Protein AF-A0A5C7LXV4-F1 (afdb_monomer)

Structure (mmCIF, N/CA/C/O backbone):
data_AF-A0A5C7LXV4-F1
#
_entry.id   AF-A0A5C7LXV4-F1
#
loop_
_atom_site.group_PDB
_atom_site.id
_atom_site.type_symbol
_atom_site.label_atom_id
_atom_site.label_alt_id
_atom_site.label_comp_id
_atom_site.label_asym_id
_atom_site.label_entity_id
_atom_site.label_seq_id
_atom_site.pdbx_PDB_ins_code
_atom_site.Cartn_x
_atom_site.Cartn_y
_atom_site.Cartn_z
_atom_site.occupancy
_atom_site.B_iso_or_equiv
_atom_site.auth_seq_id
_atom_site.auth_comp_id
_atom_site.auth_asym_id
_atom_site.auth_atom_id
_atom_site.pdbx_PDB_model_num
ATOM 1 N N . MET A 1 1 ? 11.236 -7.092 24.439 1.00 36.09 1 MET A N 1
ATOM 2 C CA . MET A 1 1 ? 10.060 -6.350 23.940 1.00 36.09 1 MET A CA 1
ATOM 3 C C . MET A 1 1 ? 9.551 -7.099 22.730 1.00 36.09 1 MET A C 1
ATOM 5 O O . MET A 1 1 ? 10.230 -7.106 21.711 1.00 36.09 1 MET A O 1
ATOM 9 N N . THR A 1 2 ? 8.445 -7.813 22.877 1.00 36.72 2 THR A N 1
ATOM 10 C CA . THR A 1 2 ? 7.886 -8.665 21.825 1.00 36.72 2 THR A CA 1
ATOM 11 C C . THR A 1 2 ? 6.786 -7.851 21.159 1.00 36.72 2 THR A C 1
ATOM 13 O O . THR A 1 2 ? 5.803 -7.549 21.817 1.00 36.72 2 THR A O 1
ATOM 16 N N . TYR A 1 3 ? 6.981 -7.414 19.914 1.00 48.19 3 TYR A N 1
ATOM 17 C CA . TYR A 1 3 ? 5.978 -6.663 19.147 1.00 48.19 3 TYR A CA 1
ATOM 18 C C . TYR A 1 3 ? 5.554 -7.511 17.951 1.00 48.19 3 TYR A C 1
ATOM 20 O O . TYR A 1 3 ? 6.182 -7.395 16.897 1.00 48.19 3 TYR A O 1
ATOM 28 N N . PRO A 1 4 ? 4.554 -8.396 18.075 1.00 50.19 4 PRO A N 1
ATOM 29 C CA . PRO A 1 4 ? 4.348 -9.386 17.035 1.00 50.19 4 PRO A CA 1
ATOM 30 C C . PRO A 1 4 ? 3.368 -8.949 15.924 1.00 50.19 4 PRO A C 1
ATOM 32 O O . PRO A 1 4 ? 3.360 -9.580 14.874 1.00 50.19 4 PRO A O 1
ATOM 35 N N . PHE A 1 5 ? 2.686 -7.796 16.050 1.00 60.72 5 PHE A N 1
ATOM 36 C CA . PHE A 1 5 ? 2.091 -7.078 14.898 1.00 60.72 5 PHE A CA 1
ATOM 37 C C . PHE A 1 5 ? 2.573 -5.632 14.690 1.00 60.72 5 PHE A C 1
ATOM 39 O O . PHE A 1 5 ? 2.321 -5.045 13.641 1.00 60.72 5 PHE A O 1
ATOM 46 N N . GLY A 1 6 ? 3.327 -5.061 15.632 1.00 62.19 6 GLY A N 1
ATOM 47 C CA . GLY A 1 6 ? 3.979 -3.762 15.455 1.00 62.19 6 GLY A CA 1
ATOM 48 C C . GLY A 1 6 ? 3.281 -2.580 16.130 1.00 62.19 6 GLY A C 1
ATOM 49 O O . GLY A 1 6 ? 2.334 -2.724 16.896 1.00 62.19 6 GLY A O 1
ATOM 50 N N . LYS A 1 7 ? 3.873 -1.402 15.906 1.00 75.69 7 LYS A N 1
ATOM 51 C CA . LYS A 1 7 ? 3.583 -0.120 16.568 1.00 75.69 7 LYS A CA 1
ATOM 52 C C . LYS A 1 7 ? 2.124 0.324 16.394 1.00 75.69 7 LYS A C 1
ATOM 54 O O . LYS A 1 7 ? 1.399 -0.180 15.546 1.00 75.69 7 LYS A O 1
ATOM 59 N N . ALA A 1 8 ? 1.733 1.336 17.167 1.00 84.06 8 ALA A N 1
ATOM 60 C CA . ALA A 1 8 ? 0.495 2.065 16.918 1.00 84.06 8 ALA A CA 1
ATOM 61 C C . ALA A 1 8 ? 0.425 2.559 15.460 1.00 84.06 8 ALA A C 1
ATOM 63 O O . ALA A 1 8 ? 1.449 2.929 14.876 1.00 84.06 8 ALA A O 1
ATOM 64 N N . PHE A 1 9 ? -0.777 2.583 14.892 1.00 85.62 9 PHE A N 1
ATOM 65 C CA . PHE A 1 9 ? -1.017 2.976 13.505 1.00 85.62 9 PHE A CA 1
ATOM 66 C C . PHE A 1 9 ? -2.230 3.899 13.393 1.00 85.62 9 PHE A C 1
ATOM 68 O O . PHE A 1 9 ? -3.165 3.838 14.191 1.00 85.62 9 PHE A O 1
ATOM 75 N N . THR A 1 10 ? -2.208 4.768 12.385 1.00 90.12 10 THR A N 1
ATOM 76 C CA . THR A 1 10 ? -3.287 5.720 12.116 1.00 90.12 10 THR A CA 1
ATOM 77 C C . THR A 1 10 ? -4.241 5.154 11.077 1.00 90.12 10 THR A C 1
ATOM 79 O O . THR A 1 10 ? -3.818 4.660 10.032 1.00 90.12 10 THR A O 1
ATOM 82 N N . ARG A 1 11 ? -5.538 5.268 11.347 1.00 89.94 11 ARG A N 1
ATOM 83 C CA . ARG A 1 11 ? -6.606 4.964 10.399 1.00 89.94 11 ARG A CA 1
ATOM 84 C C . ARG A 1 11 ? -7.359 6.226 10.027 1.00 89.94 11 ARG A C 1
ATOM 86 O O . ARG A 1 11 ? -7.431 7.169 10.812 1.00 89.94 11 ARG A O 1
ATOM 93 N N . TRP A 1 12 ? -7.915 6.206 8.822 1.00 90.88 12 TRP A N 1
ATOM 94 C CA . TRP A 1 12 ? -8.701 7.292 8.259 1.00 90.88 12 TRP A CA 1
ATOM 95 C C . TRP A 1 12 ? -10.158 6.876 8.120 1.00 90.88 12 TRP A C 1
ATOM 97 O O . TRP A 1 12 ? -10.462 5.765 7.685 1.00 90.88 12 TRP A O 1
ATOM 107 N N . TYR A 1 13 ? -11.052 7.793 8.456 1.00 89.31 13 TYR A N 1
ATOM 108 C CA . TYR A 1 13 ? -12.485 7.622 8.350 1.00 89.31 13 TYR A CA 1
ATOM 109 C C . TYR A 1 13 ? -13.095 8.755 7.539 1.00 89.31 13 TYR A C 1
ATOM 111 O O . TYR A 1 13 ? -12.849 9.936 7.787 1.00 89.31 13 TYR A O 1
ATOM 119 N N . PHE A 1 14 ? -13.905 8.350 6.565 1.00 88.44 14 PHE A N 1
ATOM 120 C CA . PHE A 1 14 ? -14.588 9.211 5.609 1.00 88.44 14 PHE A CA 1
ATOM 121 C C . PHE A 1 14 ? -16.084 8.865 5.653 1.00 88.44 14 PHE A C 1
ATOM 123 O O . PHE A 1 14 ? -16.549 8.025 4.883 1.00 88.44 14 PHE A O 1
ATOM 130 N N . PRO A 1 15 ?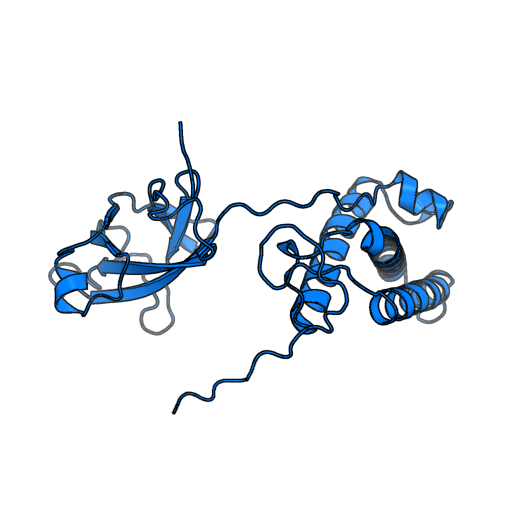 -16.828 9.407 6.625 1.00 82.12 15 PRO A N 1
ATOM 131 C CA . PRO A 1 15 ? -18.272 9.282 6.677 1.00 82.12 15 PRO A CA 1
ATOM 132 C C . PRO A 1 15 ? -18.892 10.062 5.527 1.00 82.12 15 PRO A C 1
ATOM 134 O O . PRO A 1 15 ? -18.432 11.150 5.178 1.00 82.12 15 PRO A O 1
ATOM 137 N N . LEU A 1 16 ? -19.969 9.512 4.982 1.00 81.94 16 LEU A N 1
ATOM 138 C CA . LEU A 1 16 ? -20.786 10.169 3.976 1.00 81.94 16 LEU A CA 1
ATOM 139 C C . LEU A 1 16 ? -22.225 10.237 4.482 1.00 81.94 16 LEU A C 1
ATOM 141 O O . LEU A 1 16 ? -22.762 9.245 4.974 1.00 81.94 16 LEU A O 1
ATOM 145 N N . VAL A 1 17 ? -22.832 11.407 4.336 1.00 73.94 17 VAL A N 1
ATOM 146 C CA . VAL A 1 17 ? -24.266 11.649 4.514 1.00 73.94 17 VAL A CA 1
ATOM 147 C C . VAL A 1 17 ? -24.745 12.214 3.189 1.00 73.94 17 VAL A C 1
ATOM 149 O O . VAL A 1 17 ? -24.189 13.205 2.723 1.00 73.94 17 VAL A O 1
ATOM 152 N N . ASP A 1 18 ? -25.678 11.532 2.527 1.00 78.50 18 ASP A N 1
ATOM 153 C CA . ASP A 1 18 ? -26.169 11.913 1.194 1.00 78.50 18 ASP A CA 1
ATOM 154 C C . ASP A 1 18 ? -25.042 12.169 0.172 1.00 78.50 18 ASP A C 1
ATOM 156 O O . ASP A 1 18 ? -25.067 13.120 -0.608 1.00 78.50 18 ASP A O 1
ATOM 160 N N . ASN A 1 19 ? -24.018 11.305 0.186 1.00 76.31 19 ASN A N 1
ATOM 161 C CA . ASN A 1 19 ? -22.799 11.405 -0.634 1.00 76.31 19 ASN A CA 1
ATOM 162 C C . ASN A 1 19 ? -21.940 12.661 -0.392 1.00 76.31 19 ASN A C 1
ATOM 164 O O . ASN A 1 19 ? -21.077 12.983 -1.211 1.00 76.31 19 ASN A O 1
ATOM 168 N N . GLN A 1 20 ? -22.119 13.348 0.736 1.00 72.50 20 GLN A N 1
ATOM 169 C CA . GLN A 1 20 ? -21.303 14.490 1.144 1.00 72.50 20 GLN A CA 1
ATOM 170 C C . GLN A 1 20 ? -20.598 14.230 2.479 1.00 72.50 20 GLN A C 1
ATOM 172 O O . GLN A 1 20 ? -21.090 13.496 3.335 1.00 72.50 20 GLN A O 1
ATOM 177 N N . SER A 1 21 ? -19.417 14.832 2.658 1.00 73.81 21 SER A N 1
ATOM 178 C CA . SER A 1 21 ? -18.670 14.746 3.918 1.00 73.81 21 SER A CA 1
ATOM 179 C C . SER A 1 21 ? -19.332 15.640 4.979 1.00 73.81 21 SER A C 1
ATOM 181 O O . SER A 1 21 ? -19.460 16.846 4.745 1.00 73.81 21 SER A O 1
ATOM 183 N N . PRO A 1 22 ? -19.737 15.111 6.149 1.00 72.44 22 PRO A N 1
ATOM 184 C CA . PRO A 1 22 ? -20.431 15.872 7.189 1.00 72.44 22 PRO A CA 1
ATOM 185 C C . PRO A 1 22 ? -19.439 16.677 8.054 1.00 72.44 22 PRO A C 1
ATOM 187 O O . PRO A 1 22 ? -19.304 16.459 9.262 1.00 72.44 22 PRO A O 1
ATOM 190 N N . THR A 1 23 ? -18.710 17.608 7.436 1.00 67.19 23 THR A N 1
ATOM 191 C CA . THR A 1 23 ? -17.561 18.318 8.037 1.00 67.19 23 THR A CA 1
ATOM 192 C C . THR A 1 23 ? -17.904 19.150 9.282 1.00 67.19 23 THR A C 1
ATOM 194 O O . THR A 1 23 ? -17.052 19.308 10.156 1.00 67.19 23 THR A O 1
ATOM 197 N N . GLY A 1 24 ? -19.142 19.638 9.425 1.00 67.12 24 GLY A N 1
ATOM 198 C CA . GLY A 1 24 ? -19.578 20.443 10.580 1.00 67.12 24 GLY A CA 1
ATOM 199 C C . GLY A 1 24 ? -20.112 19.653 11.784 1.00 67.12 24 GLY A C 1
ATOM 200 O O . GLY A 1 24 ? -20.077 20.140 12.910 1.00 67.12 24 GLY A O 1
ATOM 201 N N . VAL A 1 25 ? -20.595 18.428 11.568 1.00 68.31 25 VAL A N 1
ATOM 202 C CA . VAL A 1 25 ? -21.271 17.626 12.606 1.00 68.31 25 VAL A CA 1
ATOM 203 C C . VAL A 1 25 ? -20.273 16.813 13.423 1.00 68.31 25 VAL A C 1
ATOM 205 O O . VAL A 1 25 ? -20.381 16.694 14.642 1.00 68.31 25 VAL A O 1
ATOM 208 N N . LEU A 1 26 ? -19.298 16.207 12.752 1.00 73.31 26 LEU A N 1
ATOM 209 C CA . LEU A 1 26 ? -18.358 15.285 13.391 1.00 73.31 26 LEU A CA 1
ATOM 210 C C . LEU A 1 26 ? -17.137 15.984 13.995 1.00 73.31 26 LEU A C 1
ATOM 212 O O . LEU A 1 26 ? -16.307 15.333 14.625 1.00 73.31 26 LEU A O 1
ATOM 216 N N . THR A 1 27 ? -17.003 17.292 13.783 1.00 69.56 27 THR A N 1
ATOM 217 C CA . THR A 1 27 ? -15.950 18.129 14.372 1.00 69.56 27 THR A CA 1
ATOM 218 C C . THR A 1 27 ? -16.300 18.618 15.776 1.00 69.56 27 THR A C 1
ATOM 220 O O . THR A 1 27 ? -15.395 18.956 16.533 1.00 69.56 27 THR A O 1
ATOM 223 N N . SER A 1 28 ? -17.581 18.612 16.157 1.00 72.75 28 SER A N 1
ATOM 224 C CA . SER A 1 28 ? -18.059 19.031 17.484 1.00 72.75 28 SER A CA 1
ATOM 225 C C . SER A 1 28 ? -18.199 17.883 18.491 1.00 72.75 28 SER A C 1
ATOM 227 O O . SER A 1 28 ? -18.572 18.115 19.640 1.00 72.75 28 SER A O 1
ATOM 229 N N . GLN A 1 29 ? -17.889 16.649 18.086 1.00 79.06 29 GLN A N 1
ATOM 230 C CA . GLN A 1 29 ? -18.014 15.454 18.918 1.00 79.06 29 GLN A CA 1
ATOM 231 C C . GLN A 1 29 ? -16.760 14.581 18.850 1.00 79.06 29 GLN A C 1
ATOM 233 O O . GLN A 1 29 ? -16.025 14.599 17.863 1.00 79.06 29 GLN A O 1
ATOM 238 N N . THR A 1 30 ? -16.579 13.753 19.878 1.00 83.69 30 THR A N 1
ATOM 239 C CA . THR A 1 30 ? -15.585 12.677 19.894 1.00 83.69 30 THR A CA 1
ATOM 240 C C . THR A 1 30 ? -16.327 11.343 19.826 1.00 83.69 30 THR A C 1
ATOM 242 O O . THR A 1 30 ? -16.919 10.933 20.828 1.00 83.69 30 THR A O 1
ATOM 245 N N . PRO A 1 31 ? -16.352 10.674 18.659 1.00 89.50 31 PRO A N 1
ATOM 246 C CA . PRO A 1 31 ? -16.938 9.350 18.515 1.00 89.50 31 PRO A CA 1
ATOM 247 C C . PRO A 1 31 ? -16.326 8.342 19.487 1.00 89.50 31 PRO A C 1
ATOM 249 O O . PRO A 1 31 ? -15.138 8.409 19.804 1.00 89.50 31 PRO A O 1
ATOM 252 N N . SER A 1 32 ? -17.128 7.371 19.920 1.00 93.00 32 SER A N 1
ATOM 253 C CA . SER A 1 32 ? -16.606 6.214 20.653 1.00 93.00 32 SER A CA 1
ATOM 254 C C . SER A 1 32 ? -16.165 5.153 19.656 1.00 93.00 32 SER A C 1
ATOM 256 O O . SER A 1 32 ? -16.983 4.654 18.880 1.00 93.00 32 SER A O 1
ATOM 258 N N . ILE A 1 33 ? -14.873 4.831 19.658 1.00 96.12 33 ILE A N 1
ATOM 259 C CA . ILE A 1 33 ? -14.277 3.896 18.704 1.00 96.12 33 ILE A CA 1
ATOM 260 C C . ILE A 1 33 ? -13.778 2.664 19.453 1.00 96.12 33 ILE A C 1
ATOM 262 O O . ILE A 1 33 ? -13.018 2.778 20.417 1.00 96.12 33 ILE A O 1
ATOM 266 N N . TYR A 1 34 ? -14.181 1.488 18.984 1.00 97.38 34 TYR A N 1
ATOM 267 C CA . TYR A 1 34 ? -13.839 0.206 19.592 1.00 97.38 34 TYR A CA 1
ATOM 268 C C . TYR A 1 34 ? -13.235 -0.738 18.560 1.00 97.38 34 TYR A C 1
ATOM 270 O O . TYR A 1 34 ? -13.690 -0.791 17.418 1.00 97.38 34 TYR A O 1
ATOM 278 N N . ILE A 1 35 ? -12.229 -1.504 18.973 1.00 95.50 35 ILE A N 1
ATOM 279 C CA . ILE A 1 35 ? -11.590 -2.534 18.152 1.00 95.50 35 ILE A CA 1
ATOM 280 C C . ILE A 1 35 ? -11.937 -3.904 18.724 1.00 95.50 35 ILE A C 1
ATOM 282 O O . ILE A 1 35 ? -11.821 -4.111 19.929 1.00 95.50 35 ILE A O 1
ATOM 286 N N . PHE A 1 36 ? -12.306 -4.856 17.873 1.00 95.62 36 PHE A N 1
ATOM 287 C CA . PHE A 1 36 ? -12.679 -6.220 18.242 1.00 95.62 36 PHE A CA 1
ATOM 288 C C . PHE A 1 36 ? -11.863 -7.246 17.453 1.00 95.62 36 PHE A C 1
ATOM 290 O O . PHE A 1 36 ? -11.531 -7.031 16.287 1.00 95.62 36 PHE A O 1
ATOM 297 N N . SER A 1 37 ? -11.561 -8.384 18.078 1.00 93.19 37 SER A N 1
ATOM 298 C CA . SER A 1 37 ? -10.902 -9.535 17.435 1.00 93.19 37 SER A CA 1
ATOM 299 C C . SER A 1 37 ? -11.878 -10.479 16.723 1.00 93.19 37 SER A C 1
ATOM 301 O O . SER A 1 37 ? -11.463 -11.344 15.957 1.00 93.19 37 SER A O 1
ATOM 303 N N .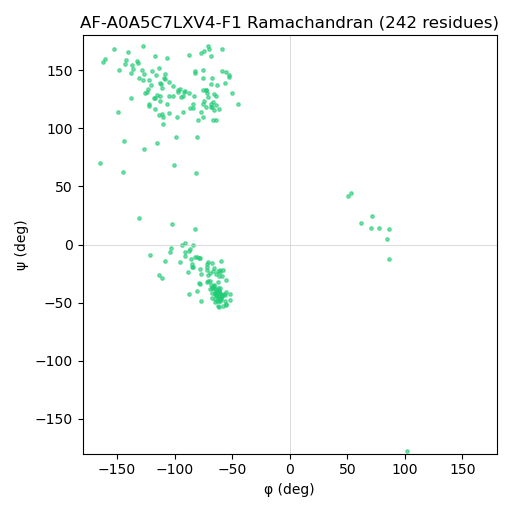 THR A 1 38 ? -13.179 -10.324 16.968 1.00 93.62 38 THR A N 1
ATOM 304 C CA . THR A 1 38 ? -14.272 -11.059 16.317 1.00 93.62 38 THR A CA 1
ATOM 305 C C . THR A 1 38 ? -15.334 -10.064 15.869 1.00 93.62 38 THR A C 1
ATOM 307 O O . THR A 1 38 ? -15.379 -8.953 16.393 1.00 93.62 38 THR A O 1
ATOM 310 N N . GLN A 1 39 ? -16.149 -10.417 14.871 1.00 95.62 39 GLN A N 1
ATOM 311 C CA . GLN A 1 39 ? -17.177 -9.505 14.371 1.00 95.62 39 GLN A CA 1
ATOM 312 C C . GLN A 1 39 ? -18.233 -9.272 15.462 1.00 95.62 39 GLN A C 1
ATOM 314 O O . GLN A 1 39 ? -18.915 -10.231 15.831 1.00 95.62 39 GLN A O 1
ATOM 319 N N . PRO A 1 40 ? -18.395 -8.040 15.977 1.00 96.00 40 PRO A N 1
ATOM 320 C CA . PRO A 1 40 ? -19.445 -7.755 16.941 1.00 96.00 40 PRO A CA 1
ATOM 321 C C . PRO A 1 40 ? -20.803 -7.671 16.233 1.00 96.00 40 PRO A C 1
ATOM 323 O O . PRO A 1 40 ? -20.895 -7.242 15.078 1.00 96.00 40 PRO A O 1
ATOM 326 N N . ASP A 1 41 ? -21.880 -8.014 16.941 1.00 94.56 41 ASP A N 1
ATOM 327 C CA . ASP A 1 41 ? -23.208 -7.543 16.544 1.00 94.56 41 ASP A CA 1
ATOM 328 C C . ASP A 1 41 ? -23.338 -6.028 16.794 1.00 94.56 41 ASP A C 1
ATOM 330 O O . ASP A 1 41 ? -22.492 -5.404 17.441 1.00 94.56 41 ASP A O 1
ATOM 334 N N . ARG A 1 42 ? -24.401 -5.404 16.271 1.00 90.69 42 ARG A N 1
ATOM 335 C CA . ARG A 1 42 ? -24.577 -3.946 16.389 1.00 90.69 42 ARG A CA 1
ATOM 336 C C . ARG A 1 42 ? -24.663 -3.466 17.838 1.00 90.69 42 ARG A C 1
ATOM 338 O O . ARG A 1 42 ? -24.137 -2.402 18.145 1.00 90.69 42 ARG A O 1
ATOM 345 N N . THR A 1 43 ? -25.302 -4.228 18.720 1.00 94.06 43 THR A N 1
ATOM 346 C CA . THR A 1 43 ? -25.470 -3.854 20.132 1.00 94.06 43 THR A CA 1
ATOM 347 C C . THR A 1 43 ? -24.127 -3.868 20.860 1.00 94.06 43 THR A C 1
ATOM 349 O O . THR A 1 43 ? -23.770 -2.911 21.545 1.00 94.06 43 THR A O 1
ATOM 352 N N . THR A 1 44 ? -23.348 -4.924 20.647 1.00 95.88 44 THR A N 1
ATOM 353 C CA . THR A 1 44 ? -21.995 -5.110 21.177 1.00 95.88 44 THR A CA 1
ATOM 354 C C . THR A 1 44 ? -21.050 -4.035 20.646 1.00 95.88 44 THR A C 1
ATOM 356 O O . THR A 1 44 ? -20.306 -3.430 21.418 1.00 95.88 44 THR A O 1
ATOM 359 N N . ALA A 1 45 ? -21.129 -3.743 19.344 1.00 94.94 45 ALA A N 1
ATOM 360 C CA . ALA A 1 45 ? -20.359 -2.694 18.684 1.00 94.94 45 ALA A CA 1
ATOM 361 C C . ALA A 1 45 ? -20.672 -1.297 19.240 1.00 94.94 45 ALA A C 1
ATOM 363 O O . ALA A 1 45 ? -19.758 -0.494 19.434 1.00 94.94 45 ALA A O 1
ATOM 364 N N . ALA A 1 46 ? -21.945 -1.015 19.529 1.00 93.75 46 ALA A N 1
ATOM 365 C CA . ALA A 1 46 ? -22.375 0.249 20.119 1.00 93.75 46 ALA A CA 1
ATOM 366 C C . ALA A 1 46 ? -21.919 0.403 21.577 1.00 93.75 46 ALA A C 1
ATOM 368 O O . ALA A 1 46 ? -21.522 1.491 21.987 1.00 93.75 46 ALA A O 1
ATOM 369 N N . ALA A 1 47 ? -21.949 -0.684 22.352 1.00 94.81 47 ALA A N 1
ATOM 370 C CA . ALA A 1 47 ? -21.584 -0.680 23.767 1.00 94.81 47 ALA A CA 1
ATOM 371 C C . ALA A 1 47 ? -20.073 -0.833 24.031 1.00 94.81 47 ALA A C 1
ATOM 373 O O . ALA A 1 47 ? -19.625 -0.604 25.153 1.00 94.81 47 ALA A O 1
ATOM 374 N N . GLY A 1 48 ? -19.288 -1.283 23.046 1.00 94.56 48 GLY A N 1
ATOM 375 C CA . GLY A 1 48 ? -17.867 -1.603 23.231 1.00 94.56 48 GLY A CA 1
ATOM 376 C C . GLY A 1 48 ? -17.615 -2.863 24.070 1.00 94.56 48 GLY A C 1
ATOM 377 O O . GLY A 1 48 ? -16.502 -3.084 24.547 1.00 94.56 48 GLY A O 1
ATOM 378 N N . THR A 1 49 ? -18.636 -3.696 24.297 1.00 95.75 49 THR A N 1
ATOM 379 C CA . THR A 1 49 ? -18.518 -4.878 25.168 1.00 95.75 49 THR A CA 1
ATOM 380 C C . THR A 1 49 ? -17.607 -5.928 24.533 1.00 95.75 49 THR A C 1
ATOM 382 O O . THR A 1 49 ? -17.884 -6.411 23.444 1.00 95.75 49 THR A O 1
ATOM 385 N N . GLY A 1 50 ? -16.516 -6.301 25.207 1.00 94.19 50 GLY A N 1
ATOM 386 C CA . GLY A 1 50 ? -15.545 -7.263 24.668 1.00 94.19 50 GLY A CA 1
ATOM 387 C C . GLY A 1 50 ? -14.588 -6.683 23.619 1.00 94.19 50 GLY A C 1
ATOM 388 O O . GLY A 1 50 ? -13.909 -7.442 22.928 1.00 94.19 50 GLY A O 1
ATOM 389 N N . ALA A 1 51 ? -14.516 -5.353 23.496 1.00 95.38 51 ALA A N 1
ATOM 390 C CA . ALA A 1 51 ? -13.503 -4.697 22.680 1.00 95.38 51 ALA A CA 1
ATOM 391 C C . ALA A 1 51 ? -12.094 -4.988 23.224 1.00 95.38 51 ALA A C 1
ATOM 393 O O . ALA A 1 51 ? -11.850 -4.930 24.430 1.00 95.38 51 ALA A O 1
ATOM 394 N N . VAL A 1 52 ? -11.150 -5.268 22.325 1.00 94.00 52 VAL A N 1
ATOM 395 C CA . VAL A 1 52 ? -9.728 -5.429 22.663 1.00 94.00 52 VAL A CA 1
ATOM 396 C C . VAL A 1 52 ? -9.043 -4.085 22.895 1.00 94.00 52 VAL A C 1
ATOM 398 O O . VAL A 1 52 ? -8.045 -4.021 23.606 1.00 94.00 52 VAL A O 1
ATOM 401 N N . GLN A 1 53 ? -9.568 -3.010 22.300 1.00 94.31 53 GLN A N 1
ATOM 402 C CA . GLN A 1 53 ? -9.104 -1.644 22.525 1.00 94.31 53 GLN A CA 1
ATOM 403 C C . GLN A 1 53 ? -10.254 -0.644 22.402 1.00 94.31 53 GLN A C 1
ATOM 405 O O . GLN A 1 53 ? -11.166 -0.821 21.592 1.00 94.31 53 GLN A O 1
ATOM 410 N N . THR A 1 54 ? -10.130 0.452 23.147 1.00 95.81 54 THR A N 1
ATOM 411 C CA . THR A 1 54 ? -10.943 1.661 22.995 1.00 95.81 54 THR A CA 1
ATOM 412 C C . THR A 1 54 ? -10.040 2.784 22.507 1.00 95.81 54 THR A C 1
ATOM 414 O O . THR A 1 54 ? -8.994 3.045 23.104 1.00 95.81 54 THR A O 1
ATOM 417 N N . VAL A 1 55 ? -10.438 3.453 21.429 1.00 93.56 55 VAL A N 1
ATOM 418 C CA . VAL A 1 55 ? -9.688 4.557 20.826 1.00 93.56 55 VAL A CA 1
ATOM 419 C C . VAL A 1 55 ? -10.364 5.878 21.178 1.00 93.56 55 VAL A C 1
ATOM 421 O O . VAL A 1 55 ? -11.563 6.049 20.973 1.00 93.56 55 VAL A O 1
ATOM 424 N N . SER A 1 56 ? -9.582 6.814 21.714 1.00 86.06 56 SER A N 1
ATOM 425 C CA . SER A 1 56 ? -10.049 8.138 22.152 1.00 86.06 56 SER A CA 1
ATOM 426 C C . SER A 1 56 ? -9.598 9.285 21.246 1.00 86.06 56 SER A C 1
ATOM 428 O O . SER A 1 56 ? -10.118 10.394 21.344 1.00 86.06 56 SER A O 1
ATOM 430 N N . SER A 1 57 ? -8.624 9.046 20.366 1.00 89.31 57 SER A N 1
ATOM 431 C CA . SER A 1 57 ? -8.163 10.048 19.407 1.00 89.31 57 SER A CA 1
ATOM 432 C C . SER A 1 57 ? -9.176 10.205 18.278 1.00 89.31 57 SER A C 1
ATOM 434 O O . SER A 1 57 ? -9.576 9.210 17.683 1.00 89.31 57 SER A O 1
ATOM 436 N N . TRP A 1 58 ? -9.519 11.441 17.939 1.00 90.44 58 TRP A N 1
ATOM 437 C CA . TRP A 1 58 ? -10.331 11.781 16.778 1.00 90.44 58 TRP A CA 1
ATOM 438 C C . TRP A 1 58 ? -9.901 13.156 16.290 1.00 90.44 58 TRP A C 1
ATOM 440 O O . TRP A 1 58 ? -10.004 14.140 17.022 1.00 90.44 58 TRP A O 1
ATOM 450 N N . THR A 1 59 ? -9.328 13.239 15.094 1.00 90.44 59 THR A N 1
ATOM 451 C CA . THR A 1 59 ? -8.724 14.487 14.614 1.00 90.44 59 THR A CA 1
ATOM 452 C C . THR A 1 59 ? -9.078 14.720 13.162 1.00 90.44 59 THR A C 1
ATOM 454 O O . THR A 1 59 ? -8.842 13.866 12.313 1.00 90.44 59 THR A O 1
ATOM 457 N N . TRP A 1 60 ? -9.638 15.890 12.874 1.00 88.44 60 TRP A N 1
ATOM 458 C CA . TRP A 1 60 ? -9.882 16.328 11.508 1.00 88.44 60 TRP A CA 1
ATOM 459 C C . TRP A 1 60 ? -8.571 16.715 10.820 1.00 88.44 60 TRP A C 1
ATOM 461 O O . TRP A 1 60 ? -7.775 17.471 11.380 1.00 88.44 60 TRP A O 1
ATOM 471 N N . ASN A 1 61 ? -8.366 16.240 9.591 1.00 87.19 61 ASN A N 1
ATOM 472 C CA . ASN A 1 61 ? -7.259 16.659 8.741 1.00 87.19 61 ASN A CA 1
ATOM 473 C C . ASN A 1 61 ? -7.790 17.338 7.476 1.00 87.19 61 ASN A C 1
ATOM 475 O O . ASN A 1 61 ? -8.435 16.706 6.638 1.00 87.19 61 ASN A O 1
ATOM 479 N N . THR A 1 62 ? -7.471 18.620 7.318 1.00 83.94 62 THR A N 1
ATOM 480 C CA . THR A 1 62 ? -7.915 19.441 6.186 1.00 83.94 62 THR A CA 1
ATOM 481 C C . THR A 1 62 ? -7.297 19.022 4.854 1.00 83.94 62 THR A C 1
ATOM 483 O O . THR A 1 62 ? -7.980 19.084 3.838 1.00 83.94 62 THR A O 1
ATOM 486 N N . SER A 1 63 ? -6.045 18.558 4.838 1.00 84.50 63 SER A N 1
ATOM 487 C CA . SER A 1 63 ? -5.354 18.140 3.608 1.00 84.50 63 SER A CA 1
ATOM 488 C C . SER A 1 63 ? -5.903 16.835 3.033 1.00 84.50 63 SER A C 1
ATOM 490 O O . SER A 1 63 ? -5.886 16.639 1.823 1.00 84.50 63 SER A O 1
ATOM 492 N N . VAL A 1 64 ? -6.378 15.939 3.901 1.00 83.25 64 VAL A N 1
ATOM 493 C CA . VAL A 1 64 ? -6.960 14.639 3.519 1.00 83.25 64 VAL A CA 1
ATOM 494 C C . VAL A 1 64 ? -8.490 14.714 3.417 1.00 83.25 64 VAL A C 1
ATOM 496 O O . VAL A 1 64 ? -9.110 13.836 2.825 1.00 83.25 64 VAL A O 1
ATOM 499 N N . ASN A 1 65 ? -9.102 15.774 3.957 1.00 84.62 65 ASN A N 1
ATOM 500 C CA . ASN A 1 65 ? -10.552 15.941 4.072 1.00 84.62 65 ASN A CA 1
ATOM 501 C C . ASN A 1 65 ? -11.219 14.737 4.771 1.00 84.62 65 ASN A C 1
ATOM 503 O O . ASN A 1 65 ? -12.238 14.212 4.317 1.00 84.62 65 ASN A O 1
ATOM 507 N N . GLY A 1 66 ? -10.609 14.279 5.868 1.00 86.81 66 GLY A N 1
ATOM 508 C CA . GLY A 1 66 ? -11.043 13.103 6.618 1.00 86.81 66 GLY A CA 1
ATOM 509 C C . GLY A 1 66 ? -10.651 13.154 8.090 1.00 86.81 66 GLY A C 1
ATOM 510 O O . GLY A 1 66 ? -9.843 13.983 8.518 1.00 86.81 66 GLY A O 1
ATOM 511 N N . TRP A 1 67 ? -11.219 12.236 8.868 1.00 88.81 67 TRP A N 1
ATOM 512 C CA . TRP A 1 67 ? -10.914 12.085 10.286 1.00 88.81 67 TRP A CA 1
ATOM 513 C C . TRP A 1 67 ? -9.884 10.985 10.489 1.00 88.81 67 TRP A C 1
ATOM 515 O O . TRP A 1 67 ? -10.019 9.894 9.940 1.00 88.81 67 TRP A O 1
ATOM 525 N N . SER A 1 68 ? -8.865 11.259 11.292 1.00 91.88 68 SER A N 1
ATOM 526 C CA . SER A 1 68 ? -7.870 10.278 11.700 1.00 91.88 68 SER A CA 1
ATOM 527 C C . SER A 1 68 ? -8.033 9.888 13.160 1.00 91.88 68 SER A C 1
ATOM 529 O O . SER A 1 68 ? -8.341 10.733 14.006 1.00 91.88 68 SER A O 1
ATOM 531 N N . TYR A 1 69 ? -7.728 8.635 13.461 1.00 92.50 69 TYR A N 1
ATOM 532 C CA . TYR A 1 69 ? -7.562 8.133 14.819 1.00 92.50 69 TYR A CA 1
ATOM 533 C C . TYR A 1 69 ? -6.430 7.109 14.871 1.00 92.50 69 TYR A C 1
ATOM 535 O O . TYR A 1 69 ? -6.083 6.483 13.868 1.00 92.50 69 TYR A O 1
ATOM 543 N N . THR A 1 70 ? -5.836 6.954 16.046 1.00 91.38 70 THR A N 1
ATOM 544 C CA . THR A 1 70 ? -4.696 6.080 16.291 1.00 91.38 70 THR A CA 1
ATOM 545 C C . THR A 1 70 ? -5.152 4.851 17.057 1.00 91.38 70 THR A C 1
ATOM 547 O O . THR A 1 70 ? -5.648 4.950 18.178 1.00 91.38 70 THR A O 1
ATOM 550 N N . VAL A 1 71 ? -4.937 3.687 16.459 1.00 90.06 71 VAL A N 1
ATOM 551 C CA . VAL A 1 71 ? -5.078 2.395 17.127 1.00 90.06 71 VAL A CA 1
ATOM 552 C C . VAL A 1 71 ? -3.741 2.081 17.792 1.00 90.06 71 VAL A C 1
ATOM 554 O O . VAL A 1 71 ? -2.686 2.214 17.162 1.00 90.06 71 VAL A O 1
ATOM 557 N N . ALA A 1 72 ? -3.761 1.715 19.074 1.00 90.38 72 ALA A N 1
ATOM 558 C CA . ALA A 1 72 ? -2.541 1.330 19.772 1.00 90.38 72 ALA A CA 1
ATOM 559 C C . ALA A 1 72 ? -2.009 0.002 19.213 1.00 90.38 72 ALA A C 1
ATOM 561 O O . ALA A 1 72 ? -2.735 -0.744 18.556 1.00 90.38 72 ALA A O 1
ATOM 562 N N . ALA A 1 73 ? -0.739 -0.305 19.481 1.00 85.12 73 ALA A N 1
ATOM 563 C CA . ALA A 1 73 ? -0.158 -1.589 19.095 1.00 85.12 73 ALA A CA 1
ATOM 564 C C . ALA A 1 73 ? -1.058 -2.748 19.565 1.00 85.12 73 ALA A C 1
ATOM 566 O O . ALA A 1 73 ? -1.493 -2.768 20.717 1.00 85.12 73 ALA A O 1
ATOM 567 N N . ILE A 1 74 ? -1.368 -3.675 18.661 1.00 85.31 74 ILE A N 1
ATOM 568 C CA . ILE A 1 74 ? -2.132 -4.886 18.966 1.00 85.31 74 ILE A CA 1
ATOM 569 C C . ILE A 1 74 ? -1.127 -6.031 19.073 1.00 85.31 74 ILE A C 1
ATOM 571 O O . ILE A 1 74 ? -0.319 -6.223 18.165 1.00 85.31 74 ILE A O 1
ATOM 575 N N . ASP A 1 75 ? -1.165 -6.792 20.162 1.00 83.12 75 ASP A N 1
ATOM 576 C CA . ASP A 1 75 ? -0.317 -7.974 20.300 1.00 83.12 75 ASP A CA 1
ATOM 577 C C . ASP A 1 75 ? -0.844 -9.128 19.443 1.00 83.12 75 ASP A C 1
ATOM 579 O O . ASP A 1 75 ? -2.054 -9.336 19.319 1.00 83.12 75 ASP A O 1
ATOM 583 N N . ASP A 1 76 ? 0.069 -9.904 18.859 1.00 79.94 76 ASP A N 1
ATOM 584 C CA . ASP A 1 76 ? -0.307 -11.152 18.203 1.00 79.94 76 ASP A CA 1
ATOM 585 C C . ASP A 1 76 ? -0.601 -12.231 19.239 1.00 79.94 76 ASP A C 1
ATOM 587 O O . ASP A 1 76 ? 0.297 -12.577 20.013 1.00 79.94 76 ASP A O 1
ATOM 591 N N . PRO A 1 77 ? -1.817 -12.803 19.247 1.00 80.81 77 PRO A N 1
ATOM 592 C CA . PRO A 1 77 ? -2.144 -13.878 20.169 1.00 80.81 77 PRO A CA 1
ATOM 593 C C . PRO A 1 77 ? -1.376 -15.179 19.889 1.00 80.81 77 PRO A C 1
ATOM 595 O O . PRO A 1 77 ? -1.352 -16.047 20.756 1.00 80.81 77 PRO A O 1
ATOM 598 N N . GLU A 1 78 ? -0.756 -15.353 18.715 1.00 81.12 78 GLU A N 1
ATOM 599 C CA . GLU A 1 78 ? -0.081 -16.611 18.357 1.00 81.12 78 GLU A CA 1
ATOM 600 C C . GLU A 1 78 ? 1.189 -16.386 17.513 1.00 81.12 78 GLU A C 1
ATOM 602 O O . GLU A 1 78 ? 1.261 -16.857 16.381 1.00 81.12 78 GLU A O 1
ATOM 607 N N . PRO A 1 79 ? 2.223 -15.704 18.028 1.00 74.44 79 PRO A N 1
ATOM 608 C CA . PRO A 1 79 ? 3.358 -15.205 17.238 1.00 74.44 79 PRO A CA 1
ATOM 609 C C . PRO A 1 79 ? 4.142 -16.274 16.458 1.00 74.44 79 PRO A C 1
ATOM 611 O O . PRO A 1 79 ? 4.809 -15.947 15.481 1.00 74.44 79 PRO A O 1
ATOM 614 N N . THR A 1 80 ? 4.068 -17.542 16.869 1.00 74.81 80 THR A N 1
ATOM 615 C CA . THR A 1 80 ? 4.739 -18.683 16.220 1.00 74.81 80 THR A CA 1
ATOM 616 C C . THR A 1 80 ? 3.802 -19.548 15.373 1.00 74.81 80 THR A C 1
ATOM 618 O O . THR A 1 80 ? 4.248 -20.533 14.793 1.00 74.81 80 THR A O 1
ATOM 621 N N . GLY A 1 81 ? 2.504 -19.239 15.341 1.00 71.62 81 GLY A N 1
ATOM 622 C CA . GLY A 1 81 ? 1.510 -19.991 14.574 1.00 71.62 81 GLY A CA 1
ATOM 623 C C . GLY A 1 81 ? 1.588 -19.722 13.075 1.00 71.62 81 GLY A C 1
ATOM 624 O O . GLY A 1 81 ? 2.186 -18.739 12.647 1.00 71.62 81 GLY A O 1
ATOM 625 N N . ALA A 1 82 ? 0.925 -20.542 12.262 1.00 70.12 82 ALA A N 1
ATOM 626 C CA . ALA A 1 82 ? 0.889 -20.357 10.804 1.00 70.12 82 ALA A CA 1
ATOM 627 C C . ALA A 1 82 ? 0.023 -19.157 10.355 1.00 70.12 82 ALA A C 1
ATOM 629 O O . ALA A 1 82 ? 0.139 -18.676 9.231 1.00 70.12 82 ALA A O 1
ATOM 630 N N . THR A 1 83 ? -0.853 -18.647 11.227 1.00 73.94 83 THR A N 1
ATOM 631 C CA . THR A 1 83 ? -1.768 -17.546 10.892 1.00 73.94 83 THR A CA 1
ATOM 632 C C . THR A 1 83 ? -1.055 -16.196 10.971 1.00 73.94 83 THR A C 1
ATOM 634 O O . THR A 1 83 ? -1.013 -15.569 12.027 1.00 73.94 83 THR A O 1
ATOM 637 N N . SER A 1 84 ? -0.515 -15.725 9.847 1.00 75.31 84 SER A N 1
ATOM 638 C CA . SER A 1 84 ? 0.200 -14.442 9.760 1.00 75.31 84 SER A CA 1
ATOM 639 C C . SER A 1 84 ? -0.707 -13.226 9.533 1.00 75.31 84 SER A C 1
ATOM 641 O O . SER A 1 84 ? -0.289 -12.103 9.813 1.00 75.31 84 SER A O 1
ATOM 643 N N . LEU A 1 85 ? -1.939 -13.434 9.056 1.00 80.44 85 LEU A N 1
ATOM 644 C CA . LEU A 1 85 ? -2.941 -12.400 8.782 1.00 80.44 85 LEU A CA 1
ATOM 645 C C . LEU A 1 85 ? -4.161 -12.599 9.687 1.00 80.44 85 LEU A C 1
ATOM 647 O O . LEU A 1 85 ? -4.767 -13.671 9.693 1.00 80.44 85 LEU A O 1
ATOM 651 N N . ARG A 1 86 ? -4.560 -11.561 10.422 1.00 83.50 86 ARG A N 1
ATOM 652 C CA . ARG A 1 86 ? -5.740 -11.580 11.295 1.00 83.50 86 ARG A CA 1
ATOM 653 C C . ARG A 1 86 ? -6.725 -10.491 10.909 1.00 83.50 86 ARG A C 1
ATOM 655 O O . ARG A 1 86 ? -6.339 -9.379 10.557 1.00 83.50 86 ARG A O 1
ATOM 662 N N . THR A 1 87 ? -8.007 -10.828 10.995 1.00 89.50 87 THR A N 1
ATOM 663 C CA . THR A 1 87 ? -9.100 -9.877 10.783 1.00 89.50 87 THR A CA 1
ATOM 664 C C . THR A 1 87 ? -9.509 -9.293 12.125 1.00 89.50 87 THR A C 1
ATOM 666 O O . THR A 1 87 ? -9.806 -10.036 13.057 1.00 89.50 87 THR A O 1
ATOM 669 N N . TYR A 1 88 ? -9.550 -7.974 12.195 1.00 92.25 88 TYR A N 1
ATOM 670 C CA . TYR A 1 88 ? -10.112 -7.208 13.292 1.00 92.25 88 TYR A CA 1
ATOM 671 C C . TYR A 1 88 ? -11.299 -6.402 12.778 1.00 92.25 88 TYR A C 1
ATOM 673 O O . TYR A 1 88 ? -11.469 -6.199 11.574 1.00 92.25 88 TYR A O 1
ATOM 681 N N . TRP A 1 89 ? -12.125 -5.944 13.703 1.00 94.62 89 TRP A N 1
ATOM 682 C CA . TRP A 1 89 ? -13.306 -5.154 13.404 1.00 94.62 89 TRP A CA 1
ATOM 683 C C . TRP A 1 89 ? -13.238 -3.850 14.169 1.00 94.62 89 TRP A C 1
ATOM 685 O O . TRP A 1 89 ? -12.964 -3.842 15.365 1.00 94.62 89 TRP A O 1
ATOM 695 N N . GLU A 1 90 ? -13.477 -2.748 13.479 1.00 94.81 90 GLU A N 1
ATOM 696 C CA . GLU A 1 90 ? -13.645 -1.441 14.094 1.00 94.81 90 GLU A CA 1
ATOM 697 C C . GLU A 1 90 ? -15.124 -1.095 14.156 1.00 94.81 90 GLU A C 1
ATOM 699 O O . GLU A 1 90 ? -15.848 -1.293 13.180 1.00 94.81 90 GLU A O 1
ATOM 704 N N . ALA A 1 91 ? -15.559 -0.570 15.295 1.00 96.25 91 ALA A N 1
ATOM 705 C CA . ALA A 1 91 ? -16.850 0.074 15.449 1.00 96.25 91 ALA A CA 1
ATOM 706 C C . ALA A 1 91 ? -16.627 1.563 15.706 1.00 96.25 91 ALA A C 1
ATOM 708 O O . ALA A 1 91 ? -15.941 1.922 16.663 1.00 96.25 91 ALA A O 1
ATOM 709 N N . VAL A 1 92 ? -17.208 2.421 14.871 1.00 93.81 92 VAL A N 1
ATOM 710 C CA . VAL A 1 92 ? -17.181 3.879 15.034 1.00 93.81 92 VAL A CA 1
ATOM 711 C C . VAL A 1 92 ? -18.592 4.336 15.383 1.00 93.81 92 VAL A C 1
ATOM 713 O O . VAL A 1 92 ? -19.502 4.248 14.559 1.00 93.81 92 VAL A O 1
ATOM 716 N N . ASN A 1 93 ? -18.771 4.816 16.613 1.00 92.56 93 ASN A N 1
ATOM 717 C CA . ASN A 1 93 ? -20.056 5.266 17.138 1.00 92.56 93 ASN A CA 1
ATOM 718 C C . ASN A 1 93 ? -20.108 6.790 17.193 1.00 92.56 93 ASN A C 1
ATOM 720 O O . ASN A 1 93 ? -19.395 7.410 17.985 1.00 92.56 93 ASN A O 1
ATOM 724 N N . TYR A 1 94 ? -20.959 7.390 16.371 1.00 88.00 94 TY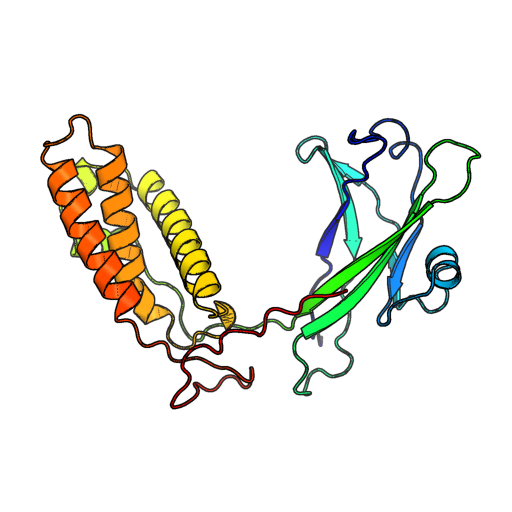R A N 1
ATOM 725 C CA . TYR A 1 94 ? -21.071 8.840 16.217 1.00 88.00 94 TYR A CA 1
ATOM 726 C C . TYR A 1 94 ? -22.532 9.260 16.068 1.00 88.00 94 TYR A C 1
ATOM 728 O O . TYR A 1 94 ? -23.405 8.436 15.815 1.00 88.00 94 TYR A O 1
ATOM 736 N N . ARG A 1 95 ? -22.817 10.549 16.212 1.00 85.56 95 ARG A N 1
ATOM 737 C CA . ARG A 1 95 ? -24.143 11.125 15.960 1.00 85.56 95 ARG A CA 1
ATOM 738 C C . ARG A 1 95 ? -24.100 11.978 14.701 1.00 85.56 95 ARG A C 1
ATOM 740 O O . ARG A 1 95 ? -23.099 12.638 14.436 1.00 85.56 95 ARG A O 1
ATOM 747 N N . LEU A 1 96 ? -25.176 11.963 13.921 1.00 79.75 96 LEU A N 1
ATOM 748 C CA . LEU A 1 96 ? -25.307 12.816 12.732 1.00 79.75 96 LEU A CA 1
ATOM 749 C C . LEU A 1 96 ? -25.777 14.238 13.059 1.00 79.75 96 LEU A C 1
ATOM 751 O O . LEU A 1 96 ? -25.689 15.118 12.212 1.00 79.75 96 LEU A O 1
ATOM 755 N N . GLU A 1 97 ? -26.215 14.467 14.293 1.00 77.81 97 GLU A N 1
ATOM 756 C CA . GLU A 1 97 ? -26.542 15.777 14.845 1.00 77.81 97 GLU A CA 1
ATOM 757 C C . GLU A 1 97 ? -26.539 15.683 16.382 1.00 77.81 97 GLU A C 1
ATOM 759 O O . GLU A 1 97 ? -26.600 14.591 16.960 1.00 77.81 97 GLU A O 1
ATOM 764 N N . SER A 1 98 ? -26.401 16.816 17.070 1.00 76.50 98 SER A N 1
ATOM 765 C CA . SER A 1 98 ? -26.406 16.843 18.535 1.00 76.50 98 SER A CA 1
ATOM 766 C C . SER A 1 98 ? -27.767 16.399 19.080 1.00 76.50 98 SER A C 1
ATOM 768 O O . SER A 1 98 ? -28.796 16.932 18.685 1.00 76.50 98 SER A O 1
ATOM 770 N N . GLY A 1 99 ? -27.779 15.432 20.002 1.00 75.81 99 GLY A N 1
ATOM 771 C CA . GLY A 1 99 ? -29.013 14.884 20.585 1.00 75.81 99 GLY A CA 1
ATOM 772 C C . GLY A 1 99 ? -29.662 13.746 19.787 1.00 75.81 99 GLY A C 1
ATOM 773 O O . GLY A 1 99 ? -30.474 13.016 20.350 1.00 75.81 99 GLY A O 1
ATOM 774 N N . GLU A 1 100 ? -29.242 13.517 18.541 1.00 81.75 100 GLU A N 1
ATOM 775 C CA . GLU A 1 100 ? -29.782 12.457 17.682 1.00 81.75 100 GLU A CA 1
ATOM 776 C C . GLU A 1 100 ? -29.254 11.066 18.022 1.00 81.75 100 GLU A C 1
ATOM 778 O O . GLU A 1 100 ? -28.244 10.918 18.709 1.00 81.75 100 GLU A O 1
ATOM 783 N N . GLN A 1 101 ? -29.911 10.025 17.512 1.00 86.75 101 GLN A N 1
ATOM 784 C CA . GLN A 1 101 ? -29.486 8.635 17.702 1.00 86.75 101 GLN A CA 1
ATOM 785 C C . GLN A 1 101 ? -28.014 8.389 17.311 1.00 86.75 101 GLN A C 1
ATOM 787 O O . GLN A 1 101 ? -27.487 8.951 16.345 1.00 86.75 101 GLN A O 1
ATOM 792 N N . ILE A 1 102 ? -27.354 7.503 18.061 1.00 87.69 102 ILE A N 1
ATOM 793 C CA . ILE A 1 102 ? -26.005 7.036 17.730 1.00 87.69 102 ILE A CA 1
ATOM 794 C C . ILE A 1 102 ? -26.096 6.138 16.496 1.00 87.69 102 ILE A C 1
ATOM 796 O O . ILE A 1 102 ? -26.855 5.172 16.468 1.00 87.69 102 ILE A O 1
ATOM 800 N N . GLN A 1 103 ? -25.293 6.460 15.493 1.00 89.25 103 GLN A N 1
ATOM 801 C CA . GLN A 1 103 ? -24.994 5.608 14.357 1.00 89.25 103 GLN A CA 1
ATOM 802 C C . GLN A 1 103 ? -23.755 4.778 14.677 1.00 89.25 103 GLN A C 1
ATOM 804 O O . GLN A 1 103 ? -22.742 5.311 15.132 1.00 89.25 103 GLN A O 1
ATOM 809 N N . THR A 1 104 ? -23.842 3.478 14.413 1.00 92.31 104 THR A N 1
ATOM 810 C CA . THR A 1 104 ? -22.739 2.530 14.582 1.00 92.31 104 THR A CA 1
ATOM 811 C C . THR A 1 104 ? -22.329 2.020 13.215 1.00 92.31 104 THR A C 1
ATOM 813 O O . THR A 1 104 ? -23.081 1.279 12.574 1.00 92.31 104 THR A O 1
ATOM 816 N N . ASP A 1 105 ? -21.138 2.411 12.777 1.00 92.31 105 ASP A N 1
ATOM 817 C CA . ASP A 1 105 ? -20.507 1.844 11.592 1.00 92.31 105 ASP A CA 1
ATOM 818 C C . ASP A 1 105 ? -19.521 0.751 12.012 1.00 92.31 105 ASP A C 1
ATOM 820 O O . ASP A 1 105 ? -18.718 0.967 12.919 1.00 92.31 105 ASP A O 1
ATOM 824 N N . VAL A 1 106 ? -19.597 -0.419 11.374 1.00 93.50 106 VAL A N 1
ATOM 825 C CA . VAL A 1 106 ? -18.747 -1.580 11.667 1.00 93.50 106 VAL A CA 1
ATOM 826 C C . VAL A 1 106 ? -18.002 -1.981 10.405 1.00 93.50 106 VAL A C 1
ATOM 828 O O . VAL A 1 106 ? -18.619 -2.332 9.399 1.00 93.50 106 VAL A O 1
ATOM 831 N N . ARG A 1 107 ? -16.668 -1.973 10.462 1.00 92.88 107 ARG A N 1
ATOM 832 C CA . ARG A 1 107 ? -15.808 -2.283 9.313 1.00 92.88 107 ARG A CA 1
ATOM 833 C C . ARG A 1 107 ? -14.745 -3.303 9.690 1.00 92.88 107 ARG A C 1
ATOM 835 O O . ARG A 1 107 ? -14.211 -3.282 10.794 1.00 92.88 107 ARG A O 1
ATOM 842 N N . ALA A 1 108 ? -14.421 -4.194 8.761 1.00 92.69 108 ALA A N 1
ATOM 843 C CA . ALA A 1 108 ? -13.293 -5.099 8.926 1.00 92.69 108 ALA A CA 1
ATOM 844 C C . ALA A 1 108 ? -11.986 -4.399 8.539 1.00 92.69 108 ALA A C 1
ATOM 846 O O . ALA A 1 108 ? -11.937 -3.592 7.607 1.00 92.69 108 ALA A O 1
ATOM 847 N N . PHE A 1 109 ? -10.904 -4.763 9.212 1.00 89.06 109 PHE A N 1
ATOM 848 C CA . PHE A 1 109 ? -9.551 -4.471 8.774 1.00 89.06 109 PHE A CA 1
ATOM 849 C C . PHE A 1 109 ? -8.626 -5.638 9.073 1.00 89.06 109 PHE A C 1
ATOM 851 O O . PHE A 1 109 ? -8.911 -6.480 9.920 1.00 89.06 109 PHE A O 1
ATOM 858 N N . PHE A 1 110 ? -7.507 -5.689 8.362 1.00 85.88 110 PHE A N 1
ATOM 859 C CA . PHE A 1 110 ? -6.552 -6.772 8.503 1.00 85.88 110 PHE A CA 1
ATOM 860 C C . PHE A 1 110 ? -5.262 -6.259 9.119 1.00 85.88 110 PHE A C 1
ATOM 862 O O . PHE A 1 110 ? -4.785 -5.175 8.779 1.00 85.88 110 PHE A O 1
ATOM 869 N N . VAL A 1 111 ? -4.708 -7.059 10.019 1.00 82.62 111 VAL A N 1
ATOM 870 C CA . VAL A 1 111 ? -3.383 -6.859 10.592 1.00 82.62 111 VAL A CA 1
ATOM 871 C C . VAL A 1 111 ? -2.554 -8.069 10.202 1.00 82.62 111 VAL A C 1
ATOM 873 O O . VAL A 1 111 ? -2.970 -9.208 10.416 1.00 82.62 111 VAL A O 1
ATOM 876 N N . GLN A 1 112 ? -1.404 -7.820 9.589 1.00 79.06 112 GLN A N 1
ATOM 877 C CA . GLN A 1 112 ? -0.486 -8.858 9.141 1.00 79.06 112 GLN A CA 1
ATOM 878 C C . GLN A 1 112 ? 0.833 -8.736 9.896 1.00 79.06 112 GLN A C 1
ATOM 880 O O . GLN A 1 112 ? 1.273 -7.626 10.204 1.00 79.06 112 GLN A O 1
ATOM 885 N N . ARG A 1 113 ? 1.485 -9.868 10.168 1.00 76.19 113 ARG A N 1
ATOM 886 C CA . ARG A 1 113 ? 2.874 -9.870 10.640 1.00 76.19 113 ARG A CA 1
ATOM 887 C C . ARG A 1 113 ? 3.784 -9.194 9.630 1.00 76.19 113 ARG A C 1
ATOM 889 O O . ARG A 1 113 ? 3.565 -9.282 8.423 1.00 76.19 113 ARG A O 1
ATOM 896 N N . ALA A 1 114 ? 4.842 -8.573 10.138 1.00 69.69 114 ALA A N 1
ATOM 897 C CA . ALA A 1 114 ? 5.897 -8.054 9.288 1.00 69.69 114 ALA A CA 1
ATOM 898 C C . ALA A 1 114 ? 6.549 -9.209 8.513 1.00 69.69 114 ALA A C 1
ATOM 900 O O . ALA A 1 114 ? 7.163 -10.098 9.098 1.00 69.69 114 ALA A O 1
ATOM 901 N N . THR A 1 115 ? 6.416 -9.169 7.194 1.00 66.25 115 THR A N 1
ATOM 902 C CA . THR A 1 115 ? 7.131 -10.028 6.250 1.00 66.25 115 THR A CA 1
ATOM 903 C C . THR A 1 115 ? 8.218 -9.202 5.575 1.00 66.25 115 THR A C 1
ATOM 905 O O . THR A 1 115 ? 7.994 -8.033 5.247 1.00 66.25 115 THR A O 1
ATOM 908 N N . GLY A 1 116 ? 9.393 -9.786 5.369 1.00 59.81 116 GLY A N 1
ATOM 909 C CA . GLY A 1 116 ? 10.529 -9.113 4.747 1.00 59.81 116 GLY A CA 1
ATOM 910 C C . GLY A 1 116 ? 11.097 -9.933 3.601 1.00 59.81 116 GLY A C 1
ATOM 911 O O . GLY A 1 116 ? 11.053 -11.158 3.623 1.00 59.81 116 GLY A O 1
ATOM 912 N N . HIS A 1 117 ? 11.662 -9.243 2.617 1.00 65.31 117 HIS A N 1
ATOM 913 C CA . HIS A 1 117 ? 12.448 -9.885 1.574 1.00 65.31 117 HIS A CA 1
ATOM 914 C C . HIS A 1 117 ? 13.876 -10.134 2.055 1.00 65.31 117 HIS A C 1
ATOM 916 O O . HIS A 1 117 ? 14.431 -9.329 2.803 1.00 65.31 117 HIS A O 1
ATOM 922 N N . SER A 1 118 ? 14.508 -11.194 1.549 1.00 59.53 118 SER A N 1
ATOM 923 C CA . SER A 1 118 ? 15.957 -11.389 1.689 1.00 59.53 118 SER A CA 1
ATOM 924 C C . SER A 1 118 ? 16.767 -10.413 0.821 1.00 59.53 118 SER A C 1
ATOM 926 O O . SER A 1 118 ? 17.941 -10.175 1.092 1.00 59.53 118 SER A O 1
ATOM 928 N N . HIS A 1 119 ? 16.134 -9.818 -0.196 1.00 65.94 119 HIS A N 1
ATOM 929 C CA . HIS A 1 119 ? 16.740 -8.897 -1.161 1.00 65.94 119 HIS A CA 1
ATOM 930 C C . HIS A 1 119 ? 15.817 -7.698 -1.419 1.00 65.94 119 HIS A C 1
ATOM 932 O O . HIS A 1 119 ? 14.605 -7.810 -1.280 1.00 65.94 119 HIS A O 1
ATOM 938 N N . SER A 1 120 ? 16.355 -6.549 -1.827 1.00 77.31 120 SER A N 1
ATOM 939 C CA . SER A 1 120 ? 15.557 -5.397 -2.269 1.00 77.31 120 SER A CA 1
ATOM 940 C C . SER A 1 120 ? 15.625 -5.219 -3.786 1.00 77.31 120 SER A C 1
ATOM 942 O O . SER A 1 120 ? 16.537 -5.714 -4.451 1.00 77.31 120 SER A O 1
ATOM 944 N N . VAL A 1 121 ? 14.659 -4.484 -4.347 1.00 83.12 121 VAL A N 1
ATOM 945 C CA . VAL A 1 121 ? 14.791 -3.969 -5.714 1.00 83.12 121 VAL A CA 1
ATOM 946 C C . VAL A 1 121 ? 15.962 -2.988 -5.731 1.00 83.12 121 VAL A C 1
ATOM 948 O O . VAL A 1 121 ? 15.954 -1.992 -5.010 1.00 83.12 121 VAL A O 1
ATOM 951 N N . GLY A 1 122 ? 16.965 -3.286 -6.551 1.00 84.88 122 GLY A N 1
ATOM 952 C CA . GLY A 1 122 ? 18.247 -2.580 -6.604 1.00 84.88 122 GLY A CA 1
ATOM 953 C C . GLY A 1 122 ? 18.379 -1.608 -7.776 1.00 84.88 122 GLY A C 1
ATOM 954 O O . GLY A 1 122 ? 19.495 -1.261 -8.152 1.00 84.88 122 GLY A O 1
ATOM 955 N N . VAL A 1 123 ? 17.272 -1.202 -8.405 1.00 89.94 123 VAL A N 1
ATOM 956 C CA . VAL A 1 123 ? 17.319 -0.279 -9.547 1.00 89.94 123 VAL A CA 1
ATOM 957 C C . VAL A 1 123 ? 17.669 1.122 -9.058 1.00 89.94 123 VAL A C 1
ATOM 959 O O . VAL A 1 123 ? 16.938 1.725 -8.278 1.00 89.94 123 VAL A O 1
ATOM 962 N N . THR A 1 124 ? 18.794 1.635 -9.543 1.00 91.50 124 THR A N 1
ATOM 963 C CA . THR A 1 124 ? 19.311 2.974 -9.243 1.00 91.50 124 THR A CA 1
ATOM 964 C C . THR A 1 124 ? 19.616 3.724 -10.535 1.00 91.50 124 THR A C 1
ATOM 966 O O . THR A 1 124 ? 19.630 3.135 -11.617 1.00 91.50 124 THR A O 1
ATOM 969 N N . ASP A 1 125 ? 19.920 5.018 -10.425 1.00 88.50 125 ASP A N 1
ATOM 970 C CA . ASP A 1 125 ? 20.387 5.832 -11.553 1.00 88.50 125 ASP A CA 1
ATOM 971 C C . ASP A 1 125 ? 21.572 5.194 -12.295 1.00 88.50 125 ASP A C 1
ATOM 973 O O . ASP A 1 125 ? 21.592 5.152 -13.524 1.00 88.50 125 ASP A O 1
ATOM 977 N N . ALA A 1 126 ? 22.530 4.638 -11.545 1.00 90.44 126 ALA A N 1
ATOM 978 C CA . ALA A 1 126 ? 23.701 3.970 -12.103 1.00 90.44 126 ALA A CA 1
ATOM 979 C C . ALA A 1 126 ? 23.304 2.755 -12.955 1.00 90.44 126 ALA A C 1
ATOM 981 O O . ALA A 1 126 ? 23.743 2.644 -14.096 1.00 90.44 126 ALA A O 1
ATOM 982 N N . VAL A 1 127 ? 22.392 1.917 -12.447 1.00 91.38 127 VAL A N 1
ATOM 983 C CA . VAL A 1 127 ? 21.874 0.748 -13.178 1.00 91.38 127 VAL A CA 1
ATOM 984 C C . VAL A 1 127 ? 21.187 1.177 -14.475 1.00 91.38 127 VAL A C 1
ATOM 986 O O . VAL A 1 127 ? 21.413 0.578 -15.520 1.00 91.38 127 VAL A O 1
ATOM 989 N N . LEU A 1 128 ? 20.382 2.246 -14.461 1.00 92.62 128 LEU A N 1
ATOM 990 C CA . LEU A 1 128 ? 19.743 2.737 -15.689 1.00 92.62 128 LEU A CA 1
ATOM 991 C C . LEU A 1 128 ? 20.771 3.194 -16.736 1.00 92.62 128 LEU A C 1
ATOM 993 O O . LEU A 1 128 ? 20.568 2.967 -17.929 1.00 92.62 128 LEU A O 1
ATOM 997 N N . LYS A 1 129 ? 21.875 3.814 -16.302 1.00 91.94 129 LYS A N 1
ATOM 998 C CA . LYS A 1 129 ? 22.957 4.263 -17.191 1.00 91.94 129 LYS A CA 1
ATOM 999 C C . LYS A 1 129 ? 23.779 3.115 -17.767 1.00 91.94 129 LYS A C 1
ATOM 1001 O O . LYS A 1 129 ? 24.300 3.272 -18.867 1.00 91.94 129 LYS A O 1
ATOM 1006 N N . GLU A 1 130 ? 23.860 1.972 -17.089 1.00 92.88 130 GLU A N 1
ATOM 1007 C CA . GLU A 1 130 ? 24.457 0.759 -17.663 1.00 92.88 130 GLU A CA 1
ATOM 1008 C C . GLU A 1 130 ? 23.660 0.274 -18.884 1.00 92.88 130 GLU A C 1
ATOM 1010 O O . GLU A 1 130 ? 24.248 -0.066 -19.909 1.00 92.88 130 GLU A O 1
ATOM 1015 N N . TYR A 1 131 ? 22.324 0.314 -18.815 1.00 91.12 131 TYR A N 1
ATOM 1016 C CA . TYR A 1 131 ? 21.455 -0.073 -19.935 1.00 91.12 131 TYR A CA 1
ATOM 1017 C C . TYR A 1 131 ? 21.329 1.011 -21.012 1.00 91.12 131 TYR A C 1
ATOM 1019 O O . TYR A 1 131 ? 21.174 0.697 -22.194 1.00 91.12 131 TYR A O 1
ATOM 1027 N N . TYR A 1 132 ? 21.373 2.290 -20.630 1.00 92.88 132 TYR A N 1
ATOM 1028 C CA . TYR A 1 132 ? 21.275 3.409 -21.563 1.00 92.88 132 TYR A CA 1
ATOM 1029 C C . TYR A 1 132 ? 22.176 4.583 -21.142 1.00 92.88 132 TYR A C 1
ATOM 1031 O O . TYR A 1 132 ? 21.717 5.509 -20.475 1.00 92.88 132 TYR A O 1
ATOM 1039 N N . PRO A 1 133 ? 23.450 4.619 -21.577 1.00 92.19 133 PRO A N 1
ATOM 1040 C CA . PRO A 1 133 ? 24.409 5.645 -21.146 1.00 92.19 133 PRO A CA 1
ATOM 1041 C C . PRO A 1 133 ? 24.019 7.093 -21.487 1.00 92.19 133 PRO A C 1
ATOM 1043 O O . PRO A 1 133 ? 24.482 8.032 -20.848 1.00 92.19 133 PRO A O 1
ATOM 1046 N N . GLN A 1 134 ? 23.142 7.299 -22.476 1.00 90.00 134 GLN A N 1
ATOM 1047 C CA . GLN A 1 134 ? 22.689 8.626 -22.923 1.00 90.00 134 GLN A CA 1
ATOM 1048 C C . GLN A 1 134 ? 21.557 9.215 -22.056 1.00 90.00 134 GLN A C 1
ATOM 1050 O O . GLN A 1 134 ? 20.903 10.186 -22.445 1.00 90.00 134 GLN A O 1
ATOM 1055 N N . LEU A 1 135 ? 21.303 8.637 -20.881 1.00 89.38 135 LEU A N 1
ATOM 1056 C CA . LEU A 1 135 ? 20.177 8.993 -20.019 1.00 89.38 135 LEU A CA 1
ATOM 1057 C C . LEU A 1 135 ? 20.217 10.439 -19.508 1.00 89.38 135 LEU A C 1
ATOM 1059 O O . LEU A 1 135 ? 19.171 11.064 -19.342 1.00 89.38 135 LEU A O 1
ATOM 1063 N N . ASP A 1 136 ? 21.415 10.988 -19.295 1.00 90.06 136 ASP A N 1
ATOM 1064 C CA . ASP A 1 136 ? 21.602 12.370 -18.827 1.00 90.06 136 ASP A CA 1
ATOM 1065 C C . ASP A 1 136 ? 21.143 13.417 -19.849 1.00 90.06 136 ASP A C 1
ATOM 1067 O O . ASP A 1 136 ? 20.810 14.536 -19.470 1.00 90.06 136 ASP A O 1
ATOM 1071 N N . ALA A 1 137 ? 21.034 13.047 -21.129 1.00 88.94 137 ALA A N 1
ATOM 1072 C CA . ALA A 1 137 ? 20.466 13.913 -22.159 1.00 88.94 137 ALA A CA 1
ATOM 1073 C C . ALA A 1 137 ? 18.925 13.909 -22.178 1.00 88.94 137 ALA A C 1
ATOM 1075 O O . ALA A 1 137 ? 18.328 14.709 -22.895 1.00 88.94 137 ALA A O 1
ATOM 1076 N N . CYS A 1 138 ? 18.280 12.990 -21.450 1.00 86.69 138 CYS A N 1
ATOM 1077 C CA . CYS A 1 138 ? 16.839 12.736 -21.549 1.00 86.69 138 CYS A CA 1
ATOM 1078 C C . CYS A 1 138 ? 16.070 13.109 -20.275 1.00 86.69 138 CYS A C 1
ATOM 1080 O O . CYS A 1 138 ? 14.876 13.375 -20.337 1.00 86.69 138 CYS A O 1
ATOM 1082 N N . SER A 1 139 ? 16.718 13.093 -19.113 1.00 91.00 139 SER A N 1
ATOM 1083 C CA . SER A 1 139 ? 16.073 13.392 -17.830 1.00 91.00 139 SER A CA 1
ATOM 1084 C C . SER A 1 139 ? 17.113 13.714 -16.766 1.00 91.00 139 SER A C 1
ATOM 1086 O O . SER A 1 139 ? 18.248 13.248 -16.852 1.00 91.00 139 SER A O 1
ATOM 1088 N N . ASN A 1 140 ? 16.719 14.438 -15.720 1.00 92.50 140 ASN A N 1
ATOM 1089 C CA . ASN A 1 140 ? 17.587 14.680 -14.564 1.00 92.50 140 ASN A CA 1
ATOM 1090 C C . ASN A 1 140 ? 17.477 13.557 -13.502 1.00 92.50 140 ASN A C 1
ATOM 1092 O O . ASN A 1 140 ? 16.506 12.796 -13.527 1.00 92.50 140 ASN A O 1
ATOM 1096 N N . PRO A 1 141 ? 18.433 13.441 -12.558 1.00 91.06 141 PRO A N 1
ATOM 1097 C CA . PRO A 1 141 ? 18.427 12.386 -11.538 1.00 91.06 141 PRO A CA 1
ATOM 1098 C C . PRO A 1 141 ? 17.147 12.325 -10.690 1.00 91.06 141 PRO A C 1
ATOM 1100 O O . PRO A 1 141 ? 16.592 11.245 -10.509 1.00 91.06 141 PRO A O 1
ATOM 1103 N N . THR A 1 142 ? 16.617 13.469 -10.244 1.00 91.25 142 THR A N 1
ATOM 1104 C CA . THR A 1 142 ? 15.392 13.524 -9.425 1.00 91.25 142 THR A CA 1
ATOM 1105 C C . THR A 1 142 ? 14.176 12.973 -10.170 1.00 91.25 142 THR A C 1
ATOM 1107 O O . THR A 1 142 ? 13.387 12.218 -9.605 1.00 91.25 142 THR A O 1
ATOM 1110 N N . GLN A 1 143 ? 14.033 13.297 -11.458 1.00 91.25 143 GLN A N 1
ATOM 1111 C CA . GLN A 1 143 ? 12.979 12.723 -12.299 1.00 91.25 143 GLN A CA 1
ATOM 1112 C C . GLN A 1 143 ? 13.124 11.204 -12.418 1.00 91.25 143 GLN A C 1
ATOM 1114 O O . GLN A 1 143 ? 12.128 10.486 -12.385 1.00 91.25 143 GLN A O 1
ATOM 1119 N N . ARG A 1 144 ? 14.355 10.696 -12.533 1.00 92.31 144 ARG A N 1
ATOM 1120 C CA . ARG A 1 144 ? 14.610 9.256 -12.651 1.00 92.31 144 ARG A CA 1
ATOM 1121 C C . ARG A 1 144 ? 14.260 8.513 -11.372 1.00 92.31 144 ARG A C 1
ATOM 1123 O O . ARG A 1 144 ? 13.599 7.488 -11.461 1.00 92.31 144 ARG A O 1
ATOM 1130 N N . GLU A 1 145 ? 14.595 9.049 -10.202 1.00 92.31 145 GLU A N 1
ATOM 1131 C CA . GLU A 1 145 ? 14.189 8.471 -8.911 1.00 92.31 145 GLU A CA 1
ATOM 1132 C C . GLU A 1 145 ? 12.663 8.382 -8.769 1.00 92.31 145 GLU A C 1
ATOM 1134 O O . GLU A 1 145 ? 12.130 7.337 -8.390 1.00 92.31 145 GLU A O 1
ATOM 1139 N N . GLN A 1 146 ? 11.943 9.442 -9.144 1.00 92.19 146 GLN A N 1
ATOM 1140 C CA . GLN A 1 146 ? 10.476 9.445 -9.138 1.00 92.19 146 GLN A CA 1
ATOM 1141 C C . GLN A 1 146 ? 9.895 8.408 -10.110 1.00 92.19 146 GLN A C 1
ATOM 1143 O O . GLN A 1 146 ? 8.932 7.713 -9.780 1.00 92.19 146 GLN A O 1
ATOM 1148 N N . LEU A 1 147 ? 10.489 8.269 -11.298 1.00 94.56 147 LEU A N 1
ATOM 1149 C CA . LEU A 1 147 ? 10.055 7.291 -12.294 1.00 94.56 147 LEU A CA 1
ATOM 1150 C C . LEU A 1 147 ? 10.405 5.853 -11.900 1.00 94.56 147 LEU A C 1
ATOM 1152 O O . LEU A 1 147 ? 9.610 4.965 -12.192 1.00 94.56 147 LEU A O 1
ATOM 1156 N N . ILE A 1 148 ? 11.516 5.619 -11.191 1.00 94.44 148 ILE A N 1
ATOM 1157 C CA . ILE A 1 148 ? 11.831 4.315 -10.587 1.00 94.44 148 ILE A CA 1
ATOM 1158 C C . ILE A 1 148 ? 10.742 3.948 -9.576 1.00 94.44 148 ILE A C 1
ATOM 1160 O O . ILE A 1 148 ? 10.202 2.844 -9.638 1.00 94.44 148 ILE A O 1
ATOM 1164 N N . ALA A 1 149 ? 10.369 4.870 -8.681 1.00 92.69 149 ALA A N 1
ATOM 1165 C CA . ALA A 1 149 ? 9.313 4.619 -7.700 1.00 92.69 149 ALA A CA 1
ATOM 1166 C C . ALA A 1 149 ? 7.975 4.277 -8.382 1.00 92.69 149 ALA A C 1
ATOM 1168 O O . ALA A 1 149 ? 7.319 3.302 -8.015 1.00 92.69 149 ALA A O 1
ATOM 1169 N N . LEU A 1 150 ? 7.606 5.016 -9.431 1.00 93.88 150 LEU A N 1
ATOM 1170 C CA . LEU A 1 150 ? 6.387 4.747 -10.195 1.00 93.88 150 LEU A CA 1
ATOM 1171 C C . LEU A 1 150 ? 6.458 3.421 -10.976 1.00 93.88 150 LEU A C 1
ATOM 1173 O O . LEU A 1 150 ? 5.469 2.692 -11.052 1.00 93.88 150 LEU A O 1
ATOM 1177 N N . ALA A 1 151 ? 7.624 3.075 -11.525 1.00 94.81 151 ALA A N 1
ATOM 1178 C CA . ALA A 1 151 ? 7.857 1.800 -12.195 1.00 94.81 151 ALA A CA 1
ATOM 1179 C C . ALA A 1 151 ? 7.700 0.610 -11.236 1.00 94.81 151 ALA A C 1
ATOM 1181 O O . ALA A 1 151 ? 7.090 -0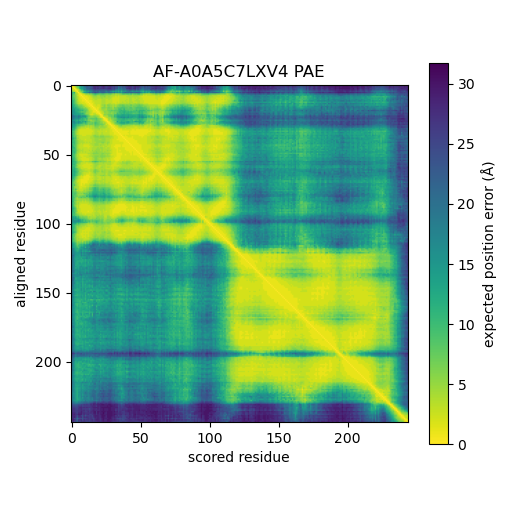.394 -11.607 1.00 94.81 151 ALA A O 1
ATOM 1182 N N . VAL A 1 152 ? 8.199 0.730 -10.002 1.00 93.62 152 VAL A N 1
ATOM 1183 C CA . VAL A 1 152 ? 8.023 -0.281 -8.947 1.00 93.62 152 VAL A CA 1
ATOM 1184 C C . VAL A 1 152 ? 6.540 -0.492 -8.640 1.00 93.62 152 VAL A C 1
ATOM 1186 O O . VAL A 1 152 ? 6.091 -1.637 -8.595 1.00 93.62 152 VAL A O 1
ATOM 1189 N N . GLU A 1 153 ? 5.764 0.582 -8.475 1.00 93.00 153 GLU A N 1
ATOM 1190 C CA . GLU A 1 153 ? 4.323 0.479 -8.206 1.00 93.00 153 GLU A CA 1
ATOM 1191 C C . GLU A 1 153 ? 3.541 -0.137 -9.378 1.00 93.00 153 GLU A C 1
ATOM 1193 O O . GLU A 1 153 ? 2.665 -0.976 -9.158 1.00 93.00 153 GLU A O 1
ATOM 1198 N N . ASP A 1 154 ? 3.889 0.180 -10.630 1.00 93.12 154 ASP A N 1
ATOM 1199 C CA . ASP A 1 154 ? 3.263 -0.467 -11.795 1.00 93.12 154 ASP A CA 1
ATOM 1200 C C . ASP A 1 154 ? 3.576 -1.969 -11.854 1.00 93.12 154 ASP A C 1
ATOM 1202 O O . ASP A 1 154 ? 2.691 -2.788 -12.118 1.00 93.12 154 ASP A O 1
ATOM 1206 N N . VAL A 1 155 ? 4.823 -2.360 -11.568 1.00 93.44 155 VAL A N 1
ATOM 1207 C CA . VAL A 1 155 ? 5.210 -3.776 -11.514 1.00 93.44 155 VAL A CA 1
ATOM 1208 C C . VAL A 1 155 ? 4.476 -4.494 -10.380 1.00 93.44 155 VAL A C 1
ATOM 1210 O O . VAL A 1 155 ? 3.945 -5.581 -10.613 1.00 93.44 155 VAL A O 1
ATOM 1213 N N . LYS A 1 156 ? 4.351 -3.882 -9.195 1.00 90.81 156 LYS A N 1
ATOM 1214 C CA . LYS A 1 156 ? 3.530 -4.411 -8.090 1.00 90.81 156 LYS A CA 1
ATOM 1215 C C . LYS A 1 156 ? 2.083 -4.634 -8.517 1.00 90.81 156 LYS A C 1
ATOM 1217 O O . LYS A 1 156 ? 1.549 -5.719 -8.300 1.00 90.81 156 LYS A O 1
ATOM 1222 N N . ALA A 1 157 ? 1.459 -3.646 -9.159 1.00 89.19 157 ALA A N 1
ATOM 1223 C CA . ALA A 1 157 ? 0.080 -3.754 -9.629 1.00 89.19 157 ALA A CA 1
ATOM 1224 C C . ALA A 1 157 ? -0.091 -4.892 -10.650 1.00 89.19 157 ALA A C 1
ATOM 1226 O O . ALA A 1 157 ? -1.033 -5.682 -10.558 1.00 89.19 157 ALA A O 1
ATOM 1227 N N . ARG A 1 158 ? 0.851 -5.037 -11.591 1.00 90.94 158 ARG A N 1
ATOM 1228 C CA . ARG A 1 158 ? 0.845 -6.134 -12.573 1.00 90.94 158 ARG A CA 1
ATOM 1229 C C . ARG A 1 158 ? 1.012 -7.503 -11.923 1.00 90.94 158 ARG A C 1
ATOM 1231 O O . ARG A 1 158 ? 0.305 -8.432 -12.303 1.00 90.9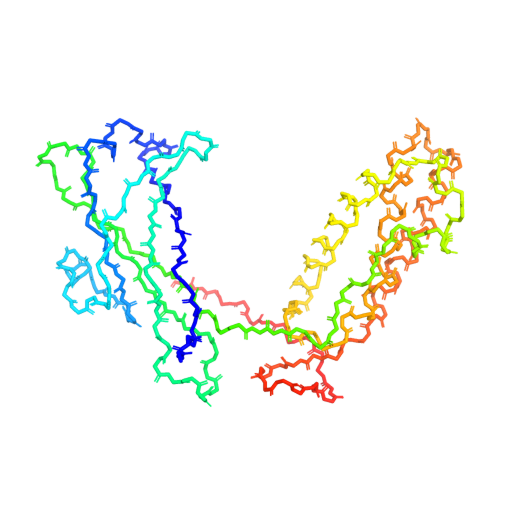4 158 ARG A O 1
ATOM 1238 N N . LEU A 1 159 ? 1.923 -7.636 -10.962 1.00 88.94 159 LEU A N 1
ATOM 1239 C CA . LEU A 1 159 ? 2.139 -8.885 -10.230 1.00 88.94 159 LEU A CA 1
ATOM 1240 C C . LEU A 1 159 ? 0.915 -9.26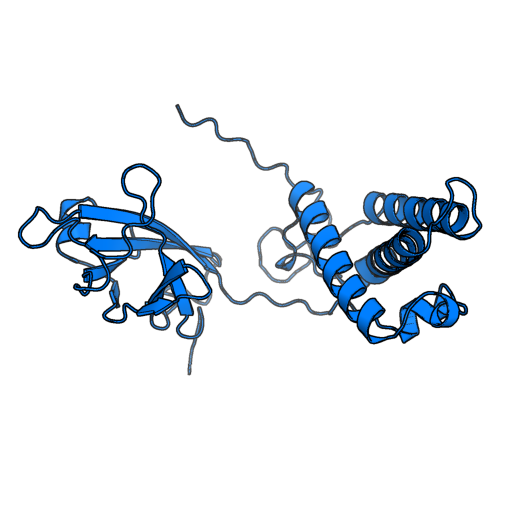3 -9.395 1.00 88.94 159 LEU A C 1
ATOM 1242 O O . LEU A 1 159 ? 0.467 -10.406 -9.471 1.00 88.94 159 LEU A O 1
ATOM 1246 N N . LYS A 1 160 ? 0.298 -8.287 -8.724 1.00 86.94 160 LYS A N 1
ATOM 1247 C CA . LYS A 1 160 ? -0.961 -8.479 -8.000 1.00 86.94 160 LYS A CA 1
ATOM 1248 C C . LYS A 1 160 ? -2.085 -8.964 -8.916 1.00 86.94 160 LYS A C 1
ATOM 1250 O O . LYS A 1 160 ? -2.780 -9.915 -8.578 1.00 86.94 160 LYS A O 1
ATOM 1255 N N . ASN A 1 161 ? -2.219 -8.385 -10.111 1.00 83.25 161 ASN A N 1
ATOM 1256 C CA . ASN A 1 161 ? -3.197 -8.840 -11.110 1.00 83.25 161 ASN A CA 1
ATOM 1257 C C . ASN A 1 161 ? -2.920 -10.264 -11.621 1.00 83.25 161 ASN A C 1
ATOM 1259 O O . ASN A 1 161 ? -3.843 -10.951 -12.051 1.00 83.25 161 ASN A O 1
ATOM 1263 N N . LYS A 1 162 ? -1.663 -10.719 -11.562 1.00 83.31 162 LYS A N 1
ATOM 1264 C CA . LYS A 1 162 ? -1.267 -12.105 -11.847 1.00 83.31 162 LYS A CA 1
ATOM 1265 C C . LYS A 1 162 ? -1.428 -13.040 -10.636 1.00 83.31 162 LYS A C 1
ATOM 1267 O O . LYS A 1 162 ? -1.142 -14.223 -10.771 1.00 83.31 162 LYS A O 1
ATOM 1272 N N . GLY A 1 163 ? -1.886 -12.538 -9.487 1.00 82.94 163 GLY A N 1
ATOM 1273 C CA . GLY A 1 163 ? -2.092 -13.315 -8.261 1.00 82.94 163 GLY A CA 1
ATOM 1274 C C . GLY A 1 163 ? -0.856 -13.450 -7.367 1.00 82.94 163 GLY A C 1
ATOM 1275 O O . GLY A 1 163 ? -0.860 -14.289 -6.473 1.00 82.94 163 GLY A O 1
ATOM 1276 N N . PHE A 1 164 ? 0.195 -12.659 -7.597 1.00 83.06 164 PHE A N 1
ATOM 1277 C CA . PHE A 1 164 ? 1.375 -12.639 -6.733 1.00 83.06 164 PHE A CA 1
ATOM 1278 C C . PHE A 1 164 ? 1.262 -11.529 -5.690 1.00 83.06 164 PHE A C 1
ATOM 1280 O O . PHE A 1 164 ? 1.100 -10.357 -6.040 1.00 83.06 164 PHE A O 1
ATOM 1287 N N . GLU A 1 165 ? 1.434 -11.879 -4.419 1.00 82.88 165 GLU A N 1
ATOM 1288 C CA . GLU A 1 165 ? 1.640 -10.892 -3.363 1.00 82.88 165 GLU A CA 1
ATOM 1289 C C . GLU A 1 165 ? 3.109 -10.476 -3.316 1.00 82.88 165 GLU A C 1
ATOM 1291 O O . GLU A 1 165 ? 4.003 -11.319 -3.234 1.00 82.88 165 GLU A O 1
ATOM 1296 N N . TRP A 1 166 ? 3.364 -9.163 -3.362 1.00 83.12 166 TRP A N 1
ATOM 1297 C CA . TRP A 1 166 ? 4.724 -8.619 -3.459 1.00 83.12 166 TRP A CA 1
ATOM 1298 C C . TRP A 1 166 ? 5.635 -9.195 -2.382 1.00 83.12 166 TRP A C 1
ATOM 1300 O O . TRP A 1 166 ? 6.703 -9.680 -2.722 1.00 83.12 166 TRP A O 1
ATOM 1310 N N . ALA A 1 167 ? 5.162 -9.212 -1.130 1.00 78.69 167 ALA A N 1
ATOM 1311 C CA . ALA A 1 167 ? 5.879 -9.662 0.062 1.00 78.69 167 ALA A CA 1
ATOM 1312 C C . ALA A 1 167 ? 6.296 -11.146 0.053 1.00 78.69 167 ALA A C 1
ATOM 1314 O O . ALA A 1 167 ? 7.242 -11.505 0.746 1.00 78.69 167 ALA A O 1
ATOM 1315 N N . MET A 1 168 ? 5.621 -11.984 -0.736 1.00 77.62 168 MET A N 1
ATOM 1316 C CA . MET A 1 168 ? 5.864 -13.431 -0.826 1.00 77.62 168 MET A CA 1
ATOM 1317 C C . MET A 1 168 ? 6.877 -13.793 -1.926 1.00 77.62 168 MET A C 1
ATOM 1319 O O . MET A 1 168 ? 7.173 -14.963 -2.155 1.00 77.62 168 MET A O 1
ATOM 1323 N N . ILE A 1 169 ? 7.426 -12.798 -2.630 1.00 82.75 169 ILE A N 1
ATOM 1324 C CA . ILE A 1 169 ? 8.459 -13.005 -3.649 1.00 82.75 169 ILE A CA 1
ATOM 1325 C C . ILE A 1 169 ? 9.830 -13.074 -2.971 1.00 82.75 169 ILE A C 1
ATOM 1327 O O . ILE A 1 169 ? 10.302 -12.090 -2.396 1.00 82.75 169 ILE A O 1
ATOM 1331 N N . HIS A 1 170 ? 10.507 -14.217 -3.084 1.00 78.00 170 HIS A N 1
ATOM 1332 C CA . HIS A 1 170 ? 11.797 -14.431 -2.425 1.00 78.00 170 HIS A CA 1
ATOM 1333 C C . HIS A 1 170 ? 12.944 -13.717 -3.161 1.00 78.00 170 HIS A C 1
ATOM 1335 O O . HIS A 1 170 ? 13.718 -12.961 -2.571 1.00 78.00 170 HIS A O 1
ATOM 1341 N N . ARG A 1 171 ? 13.012 -13.896 -4.485 1.00 80.38 171 ARG A N 1
ATOM 1342 C CA . ARG A 1 171 ? 14.033 -13.303 -5.361 1.00 80.38 171 ARG A CA 1
ATOM 1343 C C . ARG A 1 171 ? 13.534 -12.081 -6.117 1.00 80.38 171 ARG A C 1
ATOM 1345 O O . ARG A 1 171 ? 13.359 -12.083 -7.338 1.00 80.38 171 ARG A O 1
ATOM 1352 N N . ILE A 1 172 ? 13.288 -11.021 -5.353 1.00 85.62 172 ILE A N 1
ATOM 1353 C CA . ILE A 1 172 ? 12.787 -9.751 -5.883 1.00 85.62 172 ILE A CA 1
ATOM 1354 C C . ILE A 1 172 ? 13.800 -9.045 -6.795 1.00 85.62 172 ILE A C 1
ATOM 1356 O O . ILE A 1 172 ? 13.412 -8.275 -7.669 1.00 85.62 172 ILE A O 1
ATOM 1360 N N . ASP A 1 173 ? 15.088 -9.361 -6.647 1.00 83.94 173 ASP A N 1
ATOM 1361 C CA . ASP A 1 173 ? 16.187 -8.916 -7.509 1.00 83.94 173 ASP A CA 1
ATOM 1362 C C . ASP A 1 173 ? 15.947 -9.259 -8.987 1.00 83.94 173 ASP A C 1
ATOM 1364 O O . ASP A 1 173 ? 16.334 -8.492 -9.871 1.00 83.94 173 ASP A O 1
ATOM 1368 N N . ARG A 1 174 ? 15.238 -10.362 -9.274 1.00 86.12 174 ARG A N 1
ATOM 1369 C CA . ARG A 1 174 ? 14.868 -10.753 -10.645 1.00 86.12 174 ARG A CA 1
ATOM 1370 C C . ARG A 1 174 ? 14.003 -9.699 -11.339 1.00 86.12 174 ARG A C 1
ATOM 1372 O O . ARG A 1 174 ? 14.002 -9.622 -12.565 1.00 86.12 174 ARG A O 1
ATOM 1379 N N . LEU A 1 175 ? 13.296 -8.864 -10.577 1.00 91.31 175 LEU A N 1
ATOM 1380 C CA . LEU A 1 175 ? 12.477 -7.780 -11.115 1.00 91.31 175 LEU A CA 1
ATOM 1381 C C . LEU A 1 175 ? 13.298 -6.554 -11.525 1.00 91.31 175 LEU A C 1
ATOM 1383 O O . LEU A 1 175 ? 12.757 -5.695 -12.218 1.00 91.31 175 LEU A O 1
ATOM 1387 N N . ASN A 1 176 ? 14.584 -6.466 -11.162 1.00 92.25 176 ASN A N 1
ATOM 1388 C CA . ASN A 1 176 ? 15.414 -5.293 -11.450 1.00 92.25 176 ASN A CA 1
ATOM 1389 C C . ASN A 1 176 ? 15.462 -4.970 -12.947 1.00 92.25 176 ASN A C 1
ATOM 1391 O O . ASN A 1 176 ? 15.321 -3.811 -13.321 1.00 92.25 176 ASN A O 1
ATOM 1395 N N . ILE A 1 177 ? 15.595 -5.986 -13.807 1.00 91.81 177 ILE A N 1
ATOM 1396 C CA . ILE A 1 177 ? 15.636 -5.792 -15.264 1.00 91.81 177 ILE A CA 1
ATOM 1397 C C . ILE A 1 177 ? 14.295 -5.243 -15.764 1.00 91.81 177 ILE A C 1
ATOM 1399 O O . ILE A 1 177 ? 14.262 -4.251 -16.491 1.00 91.81 177 ILE A O 1
ATOM 1403 N N . ALA A 1 178 ? 13.178 -5.833 -15.327 1.00 93.75 178 ALA A N 1
ATOM 1404 C CA . ALA A 1 178 ? 11.850 -5.355 -15.702 1.00 93.75 178 ALA A CA 1
ATOM 1405 C C . ALA A 1 178 ? 11.626 -3.906 -15.230 1.00 93.75 178 ALA A C 1
ATOM 1407 O O . ALA A 1 178 ? 11.194 -3.056 -16.004 1.00 93.75 178 ALA A O 1
ATOM 1408 N N . ILE A 1 179 ? 11.979 -3.588 -13.986 1.00 95.19 179 ILE A N 1
ATOM 1409 C CA . ILE A 1 179 ? 11.813 -2.245 -13.417 1.00 95.19 179 ILE A CA 1
ATOM 1410 C C . ILE A 1 179 ? 12.731 -1.230 -14.119 1.00 95.19 179 ILE A C 1
ATOM 1412 O O . ILE A 1 179 ? 12.299 -0.109 -14.395 1.00 95.19 179 ILE A O 1
ATOM 1416 N N . ALA A 1 180 ? 13.955 -1.617 -14.487 1.00 95.56 180 ALA A N 1
ATOM 1417 C CA . ALA A 1 180 ? 14.865 -0.771 -15.255 1.00 95.56 180 ALA A CA 1
ATOM 1418 C C . ALA A 1 180 ? 14.278 -0.427 -16.632 1.00 95.56 180 ALA A C 1
ATOM 1420 O O . ALA A 1 180 ? 14.120 0.751 -16.949 1.00 95.56 180 ALA A O 1
ATOM 1421 N N . TYR A 1 181 ? 13.856 -1.423 -17.420 1.00 96.06 181 TYR A N 1
ATOM 1422 C CA . TYR A 1 181 ? 13.259 -1.172 -18.738 1.00 96.06 181 TYR A CA 1
ATOM 1423 C C . TYR A 1 181 ? 11.915 -0.439 -18.658 1.00 96.06 181 TYR A C 1
ATOM 1425 O O . TYR A 1 181 ? 11.656 0.430 -19.493 1.00 96.06 181 TYR A O 1
ATOM 1433 N N . LYS A 1 182 ? 11.100 -0.705 -17.624 1.00 96.25 182 LYS A N 1
ATOM 1434 C CA . LYS A 1 182 ? 9.890 0.072 -17.308 1.00 96.25 182 LYS A CA 1
ATOM 1435 C C . LYS A 1 182 ? 10.221 1.550 -17.147 1.00 96.25 182 LYS A C 1
ATOM 1437 O O . LYS A 1 182 ? 9.608 2.400 -17.791 1.00 96.25 182 LYS A O 1
ATOM 1442 N N . THR A 1 183 ? 11.217 1.840 -16.317 1.00 95.81 183 THR A N 1
ATOM 1443 C CA . THR A 1 183 ? 11.671 3.207 -16.058 1.00 95.81 183 THR A CA 1
ATOM 1444 C C . THR A 1 183 ? 12.191 3.858 -17.338 1.00 95.81 183 THR A C 1
ATOM 1446 O O . THR A 1 183 ? 11.793 4.975 -17.663 1.00 95.81 183 THR A O 1
ATOM 1449 N N . LEU A 1 184 ? 13.027 3.155 -18.110 1.00 95.44 184 LEU A N 1
ATOM 1450 C CA . LEU A 1 184 ? 13.604 3.677 -19.349 1.00 95.44 184 LEU A CA 1
ATOM 1451 C C . LEU A 1 184 ? 12.534 4.051 -20.375 1.00 95.44 184 LEU A C 1
ATOM 1453 O O . LEU A 1 184 ? 12.591 5.154 -20.918 1.00 95.44 184 LEU A O 1
ATOM 1457 N N . TYR A 1 185 ? 11.531 3.201 -20.625 1.00 95.69 185 TYR A N 1
ATOM 1458 C CA . TYR A 1 185 ? 10.488 3.588 -21.576 1.00 95.69 185 TYR A CA 1
ATOM 1459 C C . TYR A 1 185 ? 9.606 4.714 -21.036 1.00 95.69 185 TYR A C 1
ATOM 1461 O O . TYR A 1 185 ? 9.149 5.538 -21.819 1.00 95.69 185 TYR A O 1
ATOM 1469 N N . MET A 1 186 ? 9.373 4.808 -19.723 1.00 95.56 186 MET A N 1
ATOM 1470 C CA . MET A 1 186 ? 8.641 5.946 -19.155 1.00 95.56 186 MET A CA 1
ATOM 1471 C C . MET A 1 186 ? 9.401 7.261 -19.351 1.00 95.56 186 MET A C 1
ATOM 1473 O O . MET A 1 186 ? 8.784 8.268 -19.688 1.00 95.56 186 MET A O 1
ATOM 1477 N N . ILE A 1 187 ? 10.731 7.243 -19.213 1.00 94.44 187 ILE A N 1
ATOM 1478 C CA . ILE A 1 187 ? 11.581 8.397 -19.534 1.00 94.44 187 ILE A CA 1
ATOM 1479 C C . ILE A 1 187 ? 11.428 8.756 -21.013 1.00 94.44 187 ILE A C 1
ATOM 1481 O O . ILE A 1 187 ? 11.171 9.916 -21.324 1.00 94.44 187 ILE A O 1
ATOM 1485 N N . MET A 1 188 ? 11.530 7.775 -21.919 1.00 94.50 188 MET A N 1
ATOM 1486 C CA . MET A 1 188 ? 11.377 8.031 -23.356 1.00 94.50 188 MET A CA 1
ATOM 1487 C C . MET A 1 188 ? 9.996 8.599 -23.689 1.00 94.50 188 MET A C 1
ATOM 1489 O O . MET A 1 188 ? 9.922 9.560 -24.443 1.00 94.50 188 MET A O 1
ATOM 1493 N N . LEU A 1 189 ? 8.924 8.072 -23.085 1.00 92.94 189 LEU A N 1
ATOM 1494 C CA . LEU A 1 189 ? 7.547 8.531 -23.297 1.00 92.94 189 LEU A CA 1
ATOM 1495 C C . LEU A 1 189 ? 7.384 10.032 -23.030 1.00 92.94 189 LEU A C 1
ATOM 1497 O O . LEU A 1 189 ? 6.706 10.713 -23.789 1.00 92.94 189 LEU A O 1
ATOM 1501 N N . ILE A 1 190 ? 8.025 10.547 -21.979 1.00 91.88 190 ILE A N 1
ATOM 1502 C CA . ILE A 1 190 ? 7.971 11.971 -21.613 1.00 91.88 190 ILE A CA 1
ATOM 1503 C C . ILE A 1 190 ? 8.718 12.845 -22.635 1.00 91.88 190 ILE A C 1
ATOM 1505 O O . ILE A 1 190 ? 8.411 14.026 -22.773 1.00 91.88 190 ILE A O 1
ATOM 1509 N N . GLN A 1 191 ? 9.684 12.274 -23.359 1.00 90.56 191 GLN A N 1
ATOM 1510 C CA . GLN A 1 191 ? 10.483 12.981 -24.362 1.00 90.56 191 GLN A CA 1
ATOM 1511 C C . GLN A 1 191 ? 9.890 12.930 -25.777 1.00 90.56 191 GLN A C 1
ATOM 1513 O O . GLN A 1 191 ? 10.380 13.645 -26.651 1.00 90.56 191 GLN A O 1
ATOM 1518 N N . ILE A 1 192 ? 8.859 12.111 -26.026 1.00 90.75 192 ILE A N 1
ATOM 1519 C CA . ILE A 1 192 ? 8.216 12.023 -27.344 1.00 90.75 192 ILE A CA 1
ATOM 1520 C C . ILE A 1 192 ? 7.507 13.344 -27.645 1.00 90.75 192 ILE A C 1
ATOM 1522 O O . ILE A 1 192 ? 6.611 13.769 -26.917 1.00 90.75 192 ILE A O 1
ATOM 1526 N N . GLN A 1 193 ? 7.877 13.965 -28.759 1.00 87.94 193 GLN A N 1
ATOM 1527 C CA . GLN A 1 193 ? 7.236 15.176 -29.273 1.00 87.94 193 GLN A CA 1
ATOM 1528 C C . GLN A 1 193 ? 6.456 14.896 -30.559 1.00 87.94 193 GLN A C 1
ATOM 1530 O O . GLN A 1 193 ? 5.468 15.571 -30.844 1.00 87.94 193 GLN A O 1
ATOM 1535 N N . GLN A 1 194 ? 6.887 13.902 -31.341 1.00 83.88 194 GLN A N 1
ATOM 1536 C CA . GLN A 1 194 ? 6.249 13.500 -32.594 1.00 83.88 194 GLN A CA 1
ATOM 1537 C C . GLN A 1 194 ? 6.196 11.974 -32.699 1.00 83.88 194 GLN A C 1
ATOM 1539 O O . GLN A 1 194 ? 7.100 11.279 -32.243 1.00 83.88 194 GLN A O 1
ATOM 1544 N N . GLY A 1 195 ? 5.159 11.437 -33.350 1.00 75.81 195 GLY A N 1
ATOM 1545 C CA . GLY A 1 195 ? 4.864 9.995 -33.347 1.00 75.81 195 GLY A CA 1
ATOM 1546 C C . GLY A 1 195 ? 5.955 9.062 -33.899 1.00 75.81 195 GLY A C 1
ATOM 1547 O O . GLY A 1 195 ? 5.876 7.867 -33.655 1.00 75.81 195 GLY A O 1
ATOM 1548 N N . ASN A 1 196 ? 6.967 9.588 -34.601 1.00 84.56 196 ASN A N 1
ATOM 1549 C CA . ASN A 1 196 ? 8.073 8.824 -35.198 1.00 84.56 196 ASN A CA 1
ATOM 1550 C C . ASN A 1 196 ? 9.463 9.402 -34.866 1.00 84.56 196 ASN A C 1
ATOM 1552 O O . ASN A 1 196 ? 10.425 9.182 -35.604 1.00 84.56 196 ASN A O 1
ATOM 1556 N N . ASP A 1 197 ? 9.594 10.169 -33.783 1.00 90.06 197 ASP A N 1
ATOM 1557 C CA . ASP A 1 197 ? 10.914 10.631 -33.354 1.00 90.06 197 ASP A CA 1
ATOM 1558 C C . ASP A 1 197 ? 11.775 9.488 -32.765 1.00 90.06 197 ASP A C 1
ATOM 1560 O O . ASP A 1 197 ? 11.328 8.361 -32.529 1.00 90.06 197 ASP A O 1
ATOM 1564 N N . LYS A 1 198 ? 13.062 9.772 -32.527 1.00 88.56 198 LYS A N 1
ATOM 1565 C CA . LYS A 1 198 ? 14.010 8.790 -31.971 1.00 88.56 198 LYS A CA 1
ATOM 1566 C C . LYS A 1 198 ? 13.584 8.250 -30.596 1.00 88.56 198 LYS A C 1
ATOM 1568 O O . LYS A 1 198 ? 13.953 7.126 -30.251 1.00 88.56 198 LYS A O 1
ATOM 1573 N N . TYR A 1 199 ? 12.827 9.029 -29.820 1.00 91.38 199 TYR A N 1
ATOM 1574 C CA . TYR A 1 199 ? 12.343 8.630 -28.501 1.00 91.38 199 TYR A CA 1
ATOM 1575 C C . TYR A 1 199 ? 11.150 7.683 -28.623 1.00 91.38 199 TYR A C 1
ATOM 1577 O O . TYR A 1 199 ? 11.074 6.731 -27.853 1.00 91.38 199 TYR A O 1
ATOM 1585 N N . ALA A 1 200 ? 10.294 7.853 -29.633 1.00 92.12 200 ALA A N 1
ATOM 1586 C CA . ALA A 1 200 ? 9.205 6.926 -29.939 1.00 92.12 200 ALA A CA 1
ATOM 1587 C C . ALA A 1 200 ? 9.728 5.527 -30.307 1.00 92.12 200 ALA A C 1
ATOM 1589 O O . ALA A 1 200 ? 9.208 4.519 -29.822 1.00 92.12 200 ALA A O 1
ATOM 1590 N N . ILE A 1 201 ? 10.815 5.454 -31.084 1.00 91.94 201 ILE A N 1
ATOM 1591 C CA . ILE A 1 201 ? 11.474 4.181 -31.424 1.00 91.94 201 ILE A CA 1
ATOM 1592 C C . ILE A 1 201 ? 12.032 3.509 -30.160 1.00 91.94 201 ILE A C 1
ATOM 1594 O O . ILE A 1 201 ? 11.772 2.331 -29.913 1.00 91.94 201 ILE A O 1
ATOM 1598 N N . LYS A 1 202 ? 12.760 4.263 -29.326 1.00 92.62 202 LYS A N 1
ATOM 1599 C CA . LYS A 1 202 ? 13.348 3.737 -28.083 1.00 92.62 202 LYS A CA 1
ATOM 1600 C C . LYS A 1 202 ? 12.297 3.354 -27.047 1.00 92.62 202 LYS A C 1
ATOM 1602 O O . LYS A 1 202 ? 12.454 2.347 -26.364 1.00 92.62 202 LYS A O 1
ATOM 1607 N N . TYR A 1 203 ? 11.207 4.111 -26.967 1.00 94.56 203 TYR A N 1
ATOM 1608 C CA . TYR A 1 203 ? 10.036 3.766 -26.171 1.00 94.56 203 TYR A CA 1
ATOM 1609 C C . TYR A 1 203 ? 9.496 2.387 -26.561 1.00 94.56 203 TYR A C 1
ATOM 1611 O O . TYR A 1 203 ? 9.337 1.534 -25.689 1.00 94.56 203 TYR A O 1
ATOM 1619 N N . ALA A 1 204 ? 9.256 2.150 -27.855 1.00 94.81 204 ALA A N 1
ATOM 1620 C CA . ALA A 1 204 ? 8.719 0.879 -28.334 1.00 94.81 204 ALA A CA 1
ATOM 1621 C C . ALA A 1 204 ? 9.671 -0.295 -28.043 1.00 94.81 204 ALA A C 1
ATOM 1623 O O . ALA A 1 204 ? 9.228 -1.337 -27.561 1.00 94.81 204 ALA A O 1
ATOM 1624 N N . GLU A 1 205 ? 10.974 -0.103 -28.265 1.00 94.38 205 GLU A N 1
ATOM 1625 C CA . GLU A 1 205 ? 12.017 -1.100 -27.991 1.00 94.38 205 GLU A CA 1
ATOM 1626 C C . GLU A 1 205 ? 12.076 -1.472 -26.499 1.00 94.38 205 GLU A C 1
ATOM 1628 O O . GLU A 1 205 ? 11.934 -2.640 -26.134 1.00 94.38 205 GLU A O 1
ATOM 1633 N N . PHE A 1 206 ? 12.210 -0.482 -25.612 1.00 96.25 206 PHE A N 1
ATOM 1634 C CA . PHE A 1 206 ? 12.282 -0.717 -24.168 1.00 96.25 206 PHE A CA 1
ATOM 1635 C C . PHE A 1 206 ? 10.978 -1.271 -23.595 1.00 96.25 206 PHE A C 1
ATOM 1637 O O . PHE A 1 206 ? 11.011 -2.119 -22.702 1.00 96.25 206 PHE A O 1
ATOM 1644 N N . LYS A 1 207 ? 9.827 -0.841 -24.125 1.00 96.44 207 LYS A N 1
ATOM 1645 C CA . LYS A 1 207 ? 8.529 -1.403 -23.750 1.00 96.44 207 LYS A CA 1
ATOM 1646 C C . LYS A 1 207 ? 8.435 -2.882 -24.130 1.00 96.44 207 LYS A C 1
ATOM 1648 O O . LYS A 1 207 ? 8.002 -3.674 -23.299 1.00 96.44 207 LYS A O 1
ATOM 1653 N N . ALA A 1 208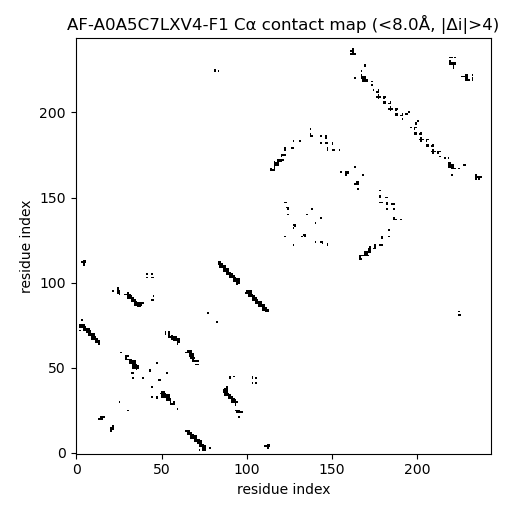 ? 8.866 -3.261 -25.332 1.00 95.44 208 ALA A N 1
ATOM 1654 C CA . ALA A 1 208 ? 8.854 -4.657 -25.767 1.00 95.44 208 ALA A CA 1
ATOM 1655 C C . ALA A 1 208 ? 9.754 -5.542 -24.889 1.00 95.44 208 ALA A C 1
ATOM 1657 O O . ALA A 1 208 ? 9.339 -6.628 -24.485 1.00 95.44 208 ALA A O 1
ATOM 1658 N N . ILE A 1 209 ? 10.951 -5.061 -24.527 1.00 94.38 209 ILE A N 1
ATOM 1659 C CA . ILE A 1 209 ? 11.853 -5.785 -23.617 1.00 94.38 209 ILE A CA 1
ATOM 1660 C C . ILE A 1 209 ? 11.220 -5.931 -22.230 1.00 94.38 209 ILE A C 1
ATOM 1662 O O . ILE A 1 209 ? 11.258 -7.020 -21.655 1.00 94.38 209 ILE A O 1
ATOM 1666 N N . PHE A 1 210 ? 10.607 -4.869 -21.700 1.00 95.44 210 PHE A N 1
ATOM 1667 C CA . PHE A 1 210 ? 9.880 -4.932 -20.433 1.00 95.44 210 PHE A CA 1
ATOM 1668 C C . PHE A 1 210 ? 8.760 -5.977 -20.464 1.00 95.44 210 PHE A C 1
ATOM 1670 O O . PHE A 1 210 ? 8.726 -6.840 -19.586 1.00 95.44 210 PHE A O 1
ATOM 1677 N N . ASP A 1 211 ? 7.874 -5.906 -21.463 1.00 93.94 211 ASP A N 1
ATOM 1678 C CA . ASP A 1 211 ? 6.725 -6.805 -21.591 1.00 93.94 211 ASP A CA 1
ATOM 1679 C C . ASP A 1 211 ? 7.201 -8.265 -21.709 1.00 93.94 211 ASP A C 1
ATOM 1681 O O . ASP A 1 211 ? 6.763 -9.122 -20.943 1.00 93.94 211 ASP A O 1
ATOM 1685 N N . SER A 1 212 ? 8.207 -8.532 -22.549 1.00 92.81 212 SER A N 1
ATOM 1686 C CA . SER A 1 212 ? 8.811 -9.865 -22.659 1.00 92.81 212 SER A CA 1
ATOM 1687 C C . SER A 1 212 ? 9.426 -10.338 -21.338 1.00 92.81 212 SER A C 1
ATOM 1689 O O . SER A 1 212 ? 9.250 -11.494 -20.950 1.00 92.81 212 SER A O 1
ATOM 1691 N N . THR A 1 213 ? 10.149 -9.464 -20.631 1.00 90.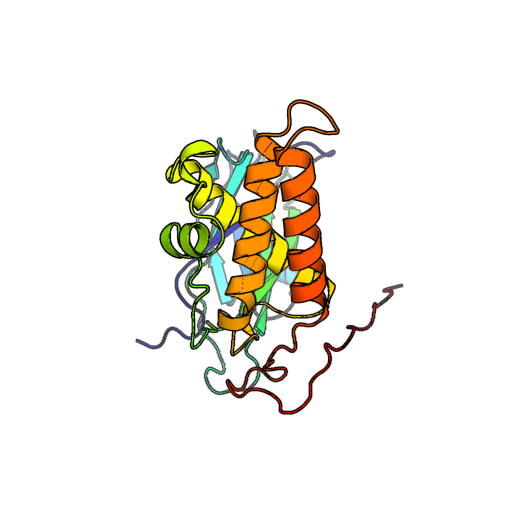62 213 THR A N 1
ATOM 1692 C CA . THR A 1 213 ? 10.834 -9.821 -19.379 1.00 90.62 213 THR A CA 1
ATOM 1693 C C . THR A 1 213 ? 9.820 -10.178 -18.298 1.00 90.62 213 THR A C 1
ATOM 1695 O O . THR A 1 213 ? 9.937 -11.236 -17.682 1.00 90.62 213 THR A O 1
ATOM 1698 N N . ILE A 1 214 ? 8.797 -9.340 -18.090 1.00 89.31 214 ILE A N 1
ATOM 1699 C CA . ILE A 1 214 ? 7.793 -9.540 -17.033 1.00 89.31 214 ILE A CA 1
ATOM 1700 C C . ILE A 1 214 ? 6.838 -10.706 -17.331 1.00 89.31 214 ILE A C 1
ATOM 1702 O O . ILE A 1 214 ? 6.208 -11.243 -16.416 1.00 89.31 214 ILE A O 1
ATOM 1706 N N . GLU A 1 215 ? 6.694 -11.099 -18.595 1.00 87.81 215 GLU A N 1
ATOM 1707 C CA . GLU A 1 215 ? 5.939 -12.289 -19.002 1.00 87.81 215 GLU A CA 1
ATOM 1708 C C . GLU A 1 215 ? 6.742 -13.579 -18.832 1.00 87.81 215 GLU A C 1
ATOM 1710 O O . GLU A 1 215 ? 6.188 -14.567 -18.354 1.00 87.81 215 GLU A O 1
ATOM 1715 N N . SER A 1 216 ? 8.039 -13.564 -19.149 1.00 85.19 216 SER A N 1
ATOM 1716 C CA . SER A 1 216 ? 8.921 -14.734 -19.007 1.00 85.19 216 SER A CA 1
ATOM 1717 C C . SER A 1 216 ? 9.388 -15.007 -17.574 1.00 85.19 216 SER A C 1
ATOM 1719 O O . SER A 1 216 ? 9.994 -16.045 -17.303 1.00 85.19 216 SER A O 1
ATOM 1721 N N . LEU A 1 217 ? 9.157 -14.065 -16.658 1.00 85.06 217 LEU A N 1
ATOM 1722 C CA . LEU A 1 217 ? 9.723 -14.114 -15.322 1.00 85.06 217 LEU A CA 1
ATOM 1723 C C . LEU A 1 217 ? 9.134 -15.273 -14.509 1.00 85.06 217 LEU A C 1
ATOM 1725 O O . LEU A 1 217 ? 7.945 -15.293 -14.195 1.00 85.06 217 LEU A O 1
ATOM 1729 N N . VAL A 1 218 ? 9.995 -16.205 -14.103 1.00 81.12 218 VAL A N 1
ATOM 1730 C CA . VAL A 1 218 ? 9.650 -17.230 -13.114 1.00 81.12 218 VAL A CA 1
ATOM 1731 C C . VAL A 1 218 ? 10.042 -16.714 -11.736 1.00 81.12 218 VAL A C 1
ATOM 1733 O O . VAL A 1 218 ? 11.229 -16.491 -11.460 1.00 81.12 218 VAL A O 1
ATOM 1736 N N . LEU A 1 219 ? 9.028 -16.494 -10.900 1.00 80.69 219 LEU A N 1
ATOM 1737 C CA . LEU A 1 219 ? 9.170 -16.027 -9.527 1.00 80.69 219 LEU A CA 1
ATOM 1738 C C . LEU A 1 219 ? 9.253 -17.208 -8.565 1.00 80.69 219 LEU A C 1
ATOM 1740 O O . LEU A 1 219 ? 8.425 -18.112 -8.604 1.00 80.69 219 LEU A O 1
ATOM 1744 N N . GLU A 1 220 ? 10.249 -17.157 -7.687 1.00 80.44 220 GLU A N 1
ATOM 1745 C CA . GLU A 1 220 ? 10.311 -17.994 -6.492 1.00 80.44 220 GLU A CA 1
ATOM 1746 C C . GLU A 1 220 ? 9.343 -17.391 -5.467 1.00 80.44 220 GLU A C 1
ATOM 1748 O O . GLU A 1 220 ? 9.535 -16.246 -5.040 1.00 80.44 220 GLU A O 1
ATOM 1753 N N . TYR A 1 221 ? 8.279 -18.127 -5.152 1.00 79.19 221 TYR A N 1
ATOM 1754 C CA . TYR A 1 221 ? 7.144 -17.647 -4.368 1.00 79.19 221 TYR A CA 1
ATOM 1755 C C . TYR A 1 221 ? 6.967 -18.491 -3.112 1.00 79.19 221 TYR A C 1
ATOM 1757 O O . TYR A 1 221 ? 7.071 -19.711 -3.183 1.00 79.19 221 TYR A O 1
ATOM 1765 N N . ASP A 1 222 ? 6.695 -17.832 -1.996 1.00 75.56 222 ASP A N 1
ATOM 1766 C CA . ASP A 1 222 ? 6.368 -18.444 -0.711 1.00 75.56 222 ASP A CA 1
ATOM 1767 C C . ASP A 1 222 ? 4.839 -18.429 -0.537 1.00 75.56 222 ASP A C 1
ATOM 1769 O O . ASP A 1 222 ? 4.253 -17.425 -0.121 1.00 75.56 222 ASP A O 1
ATOM 1773 N N . SER A 1 223 ? 4.163 -19.506 -0.948 1.00 71.38 223 SER A N 1
ATOM 1774 C CA . SER A 1 223 ? 2.696 -19.563 -0.927 1.00 71.38 223 SER A CA 1
ATOM 1775 C C . SER A 1 223 ? 2.105 -19.822 0.456 1.00 71.38 223 SER A C 1
ATOM 1777 O O . SER A 1 223 ? 0.930 -19.509 0.671 1.00 71.38 223 SER A O 1
ATOM 1779 N N . ASN A 1 224 ? 2.882 -20.381 1.386 1.00 68.00 224 ASN A N 1
ATOM 1780 C CA . ASN A 1 224 ? 2.429 -20.728 2.734 1.00 68.00 224 ASN A CA 1
ATOM 1781 C C . ASN A 1 224 ? 2.916 -19.734 3.809 1.00 68.00 224 ASN A C 1
ATOM 1783 O O . ASN A 1 224 ? 2.453 -19.803 4.950 1.00 68.00 224 ASN A O 1
ATOM 1787 N N . GLY A 1 225 ? 3.773 -18.779 3.446 1.00 67.31 225 GLY A N 1
ATOM 1788 C CA . GLY A 1 225 ? 4.325 -17.769 4.341 1.00 67.31 225 GLY A CA 1
ATOM 1789 C C . GLY A 1 225 ? 5.343 -18.329 5.336 1.00 67.31 225 GLY A C 1
ATOM 1790 O O . GLY A 1 225 ? 5.478 -17.755 6.422 1.00 67.31 225 GLY A O 1
ATOM 1791 N N . ASP A 1 226 ? 5.997 -19.454 5.029 1.00 65.88 226 ASP A N 1
ATOM 1792 C CA . ASP A 1 226 ? 6.979 -20.101 5.911 1.00 65.88 226 ASP A CA 1
ATOM 1793 C C . ASP A 1 226 ? 8.412 -19.556 5.748 1.00 65.88 226 ASP A C 1
ATOM 1795 O O . ASP A 1 226 ? 9.309 -19.908 6.523 1.00 65.88 226 ASP A O 1
ATOM 1799 N N . GLY A 1 227 ? 8.617 -18.644 4.795 1.00 63.88 227 GLY A N 1
ATOM 1800 C CA . GLY A 1 227 ? 9.901 -18.030 4.481 1.00 63.88 227 GLY A CA 1
ATOM 1801 C C . GLY A 1 227 ? 10.776 -18.848 3.529 1.00 63.88 227 GLY A C 1
ATOM 1802 O O . GLY A 1 227 ? 11.917 -18.445 3.282 1.00 63.88 227 GLY A O 1
ATOM 1803 N N . LEU A 1 228 ? 10.287 -19.968 2.990 1.00 72.50 228 LEU A N 1
ATOM 1804 C CA . LEU A 1 228 ? 10.979 -20.794 2.005 1.00 72.50 228 LEU A CA 1
ATOM 1805 C C . LEU A 1 228 ? 10.319 -20.660 0.624 1.00 72.50 228 LEU A C 1
ATOM 1807 O O . LEU A 1 228 ? 9.101 -20.566 0.501 1.00 72.50 228 LEU A O 1
ATOM 1811 N N . PRO A 1 229 ? 11.113 -20.645 -0.461 1.00 71.81 229 PRO A N 1
ATOM 1812 C CA . PRO A 1 229 ? 10.551 -20.628 -1.800 1.00 71.81 229 PRO A CA 1
ATOM 1813 C C . PRO A 1 229 ? 9.940 -21.990 -2.134 1.00 71.81 229 PRO A C 1
ATOM 1815 O O . PRO A 1 229 ? 10.606 -23.028 -2.042 1.00 71.81 229 PRO A O 1
ATOM 1818 N N . ASP A 1 230 ? 8.704 -21.984 -2.618 1.00 76.31 230 ASP A N 1
ATOM 1819 C CA . ASP A 1 230 ? 8.085 -23.193 -3.129 1.00 76.31 230 ASP A CA 1
ATOM 1820 C C . ASP A 1 230 ? 8.761 -23.639 -4.423 1.00 76.31 230 ASP A C 1
ATOM 1822 O O . ASP A 1 230 ? 9.040 -22.855 -5.335 1.00 76.31 230 ASP A O 1
ATOM 1826 N N . THR A 1 231 ? 8.983 -24.945 -4.541 1.00 57.66 231 THR A N 1
ATOM 1827 C CA . THR A 1 231 ? 9.730 -25.512 -5.667 1.00 57.66 231 THR A CA 1
ATOM 1828 C C . THR A 1 231 ? 8.971 -25.473 -6.996 1.00 57.66 231 THR A C 1
ATOM 1830 O O . THR A 1 231 ? 9.622 -25.640 -8.022 1.00 57.66 231 THR A O 1
ATOM 1833 N N . ASN A 1 232 ? 7.646 -25.237 -7.018 1.00 51.50 232 ASN A N 1
ATOM 1834 C CA . ASN A 1 232 ? 6.825 -25.167 -8.243 1.00 51.50 232 ASN A CA 1
ATOM 1835 C C . ASN A 1 232 ? 5.434 -24.520 -8.033 1.00 51.50 232 ASN A C 1
ATOM 1837 O O . ASN A 1 232 ? 4.414 -25.205 -8.140 1.00 51.50 232 ASN A O 1
ATOM 1841 N N . VAL A 1 233 ? 5.338 -23.209 -7.796 1.00 50.50 233 VAL A N 1
ATOM 1842 C CA . VAL A 1 233 ? 4.020 -22.543 -7.718 1.00 50.50 233 VAL A CA 1
ATOM 1843 C C . VAL A 1 233 ? 3.796 -21.630 -8.922 1.00 50.50 233 VAL A C 1
ATOM 1845 O O . VAL A 1 233 ? 4.397 -20.567 -9.057 1.00 50.50 233 VAL A O 1
ATOM 1848 N N . LYS A 1 234 ? 2.878 -22.038 -9.810 1.00 50.12 234 LYS A N 1
ATOM 1849 C CA . LYS A 1 234 ? 2.126 -21.086 -10.639 1.00 50.12 234 LYS A CA 1
ATOM 1850 C C . LYS A 1 234 ? 1.132 -20.386 -9.720 1.00 50.12 234 LYS A C 1
ATOM 1852 O O . LYS A 1 234 ? 0.444 -21.073 -8.969 1.00 50.12 234 LYS A O 1
ATOM 1857 N N . ALA A 1 235 ? 1.051 -19.058 -9.800 1.00 44.16 235 ALA A N 1
ATOM 1858 C CA . ALA A 1 235 ? 0.087 -18.266 -9.044 1.00 44.16 235 ALA A CA 1
ATOM 1859 C C . ALA A 1 235 ? -1.306 -18.912 -9.102 1.00 44.16 235 ALA A C 1
ATOM 1861 O O . ALA A 1 235 ? -1.858 -19.137 -10.183 1.00 44.16 235 ALA A O 1
ATOM 1862 N N . ALA A 1 236 ? -1.851 -19.257 -7.937 1.00 47.59 236 ALA A N 1
ATOM 1863 C CA . ALA A 1 236 ? -3.211 -19.752 -7.845 1.00 47.59 236 ALA A CA 1
ATOM 1864 C C . ALA A 1 236 ? -4.155 -18.594 -8.189 1.00 47.59 236 ALA A C 1
ATOM 1866 O O . ALA A 1 236 ? -4.175 -17.575 -7.500 1.00 47.59 236 ALA A O 1
ATOM 1867 N N . SER A 1 237 ? -4.950 -18.737 -9.253 1.00 43.00 237 SER A N 1
ATOM 1868 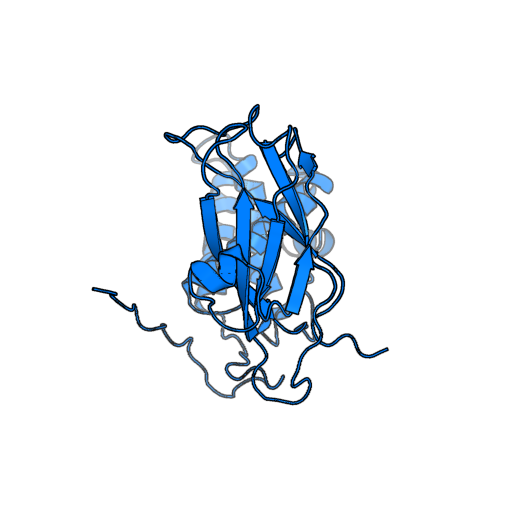C CA . SER A 1 237 ? -6.075 -17.834 -9.480 1.00 43.00 237 SER A CA 1
ATOM 1869 C C . SER A 1 237 ? -7.057 -18.026 -8.324 1.00 43.00 237 SER A C 1
ATOM 1871 O O . SER A 1 237 ? -7.710 -19.069 -8.234 1.00 43.00 237 SER A O 1
ATOM 1873 N N . GLY A 1 238 ? -7.130 -17.057 -7.413 1.00 36.75 238 GLY A N 1
ATOM 1874 C CA . GLY A 1 238 ? -8.089 -17.096 -6.315 1.00 36.75 238 GLY A CA 1
ATOM 1875 C C . GLY A 1 238 ? -9.522 -17.241 -6.854 1.00 36.75 238 GLY A C 1
ATOM 1876 O O . GLY A 1 238 ? -9.855 -16.626 -7.871 1.00 36.75 238 GLY A O 1
ATOM 1877 N N . PRO A 1 239 ? -10.387 -18.055 -6.227 1.00 34.69 239 PRO A N 1
ATOM 1878 C CA . PRO A 1 239 ? -11.765 -18.192 -6.675 1.00 34.69 239 PRO A CA 1
ATOM 1879 C C . PRO A 1 239 ? -12.531 -16.876 -6.478 1.00 34.69 239 PRO A C 1
ATOM 1881 O O . PRO A 1 239 ? -12.561 -16.317 -5.380 1.00 34.69 239 PRO A O 1
ATOM 1884 N N . VAL A 1 240 ? -13.206 -16.409 -7.532 1.00 32.09 240 VAL A N 1
ATOM 1885 C CA . VAL A 1 240 ? -14.204 -15.335 -7.444 1.00 32.09 240 VAL A CA 1
ATOM 1886 C C . VAL A 1 240 ? -15.394 -15.866 -6.645 1.00 32.09 240 VAL A C 1
ATOM 1888 O O . VAL A 1 240 ? -16.163 -16.697 -7.129 1.00 32.09 240 VAL A O 1
ATOM 1891 N N . ARG A 1 241 ? -15.551 -15.404 -5.403 1.00 28.42 241 ARG A N 1
ATOM 1892 C CA . ARG A 1 241 ? -16.759 -15.659 -4.612 1.00 28.42 241 ARG A CA 1
ATOM 1893 C C . ARG A 1 241 ? -17.851 -14.689 -5.049 1.00 28.42 241 ARG A C 1
ATOM 1895 O O . ARG A 1 241 ? -17.802 -13.509 -4.719 1.00 28.42 241 ARG A O 1
ATOM 1902 N N . ILE A 1 242 ? -18.849 -15.203 -5.763 1.00 25.83 242 ILE A N 1
ATOM 1903 C CA . ILE A 1 242 ? -20.136 -14.520 -5.914 1.00 25.83 242 ILE A CA 1
ATOM 1904 C C . ILE A 1 242 ? -20.879 -14.701 -4.590 1.00 25.83 242 ILE A C 1
ATOM 1906 O O . ILE A 1 242 ? -21.282 -15.812 -4.247 1.00 25.83 242 ILE A O 1
ATOM 1910 N N . VAL A 1 243 ? -21.020 -13.617 -3.834 1.00 27.33 243 VAL A N 1
ATOM 1911 C CA . VAL A 1 243 ? -21.915 -13.564 -2.676 1.00 27.33 243 VAL A CA 1
ATOM 1912 C C . VAL A 1 243 ? -23.311 -13.242 -3.214 1.00 27.33 243 VAL A C 1
ATOM 1914 O O . VAL A 1 243 ? -23.473 -12.245 -3.918 1.00 27.33 243 VAL A O 1
ATOM 1917 N N . ARG A 1 244 ? -24.280 -14.128 -2.960 1.00 31.17 244 ARG A N 1
ATOM 1918 C CA . ARG A 1 244 ? -25.714 -13.850 -3.130 1.00 31.17 244 ARG A CA 1
ATOM 1919 C C . ARG A 1 244 ? -26.261 -13.208 -1.868 1.00 31.17 244 ARG A C 1
ATOM 1921 O O . ARG A 1 244 ? -25.816 -13.640 -0.782 1.00 31.17 244 ARG A O 1
#

Nearest PDB structures (foldseek):
  6vfw-assembly3_E-2  TM=5.392E-01  e=3.646E-01  Homo sapiens
  6wkt-assembly1_A  TM=4.745E-01  e=5.177E+00  Bacillus subtilis subsp. subtilis str. 168
  7s7j-assembly1_A  TM=3.857E-01  e=6.951E+00  Homo sapiens
  7waz-assembly1_A  TM=1.298E-01  e=9.335E+00  Planctomycetota bacterium

Secondary structure (DSSP, 8-state):
---SS-S-EEEEE---BTTB--TTTTTS---EEEEESSPPPHHHHHHTTT-SEEE---EEETTTTEEEEEEPPPPPS-TTSS--EEEEEEEEEEESSTTSPEEEEEEEEEEE-----SS-----HHHHHHH-GGGGGT--HHHHHHHHHHHHHHHHHHHHHTT--GGGBS-GGGGHHHHHHHHHHHHHHHH--STTSHHHHHHHHHHHHHHHHHHH----B-SSSSSS--TT------------

pLDDT: mean 82.91, std 14.85, range [25.83, 97.38]

Foldseek 3Di:
DDQFQDFKDKDWDADDDVNDGLVPAPVVDFWWKFKAQDFDDQVCLQVNPRGPDIWRDWDQDPVVRTIMTIDGRDHDPCSPDLCFKGKMKMWTWGASHPPHDIDIDIDIDMTGGDFDEPDDQPAAPVNLCVVPVCVVVQDDRVLLVVLLVVLVVVLCVVCVVQQAHPRFFHPCNLCNLLSSLSSQLVSLVVVDPDCDDPSVVSNVVSVVSNVVSSVPDDTQGDPSSPSHGDPDDRRDPDDDDDDD

Solvent-accessible surface area (backbone atoms only — not comparable to full-atom values): 14370 Å² total; per-residue (Å²): 137,88,68,53,48,38,72,59,48,78,48,80,48,78,67,66,56,97,86,35,71,58,71,77,48,60,72,79,53,78,53,54,30,26,32,22,74,56,85,65,54,72,69,38,42,65,69,43,64,84,40,79,43,76,36,83,57,71,42,83,37,81,94,75,70,32,34,37,31,54,46,70,54,53,76,50,94,50,79,86,52,85,72,51,67,45,63,34,25,40,20,47,31,40,43,83,44,93,92,49,71,75,45,69,48,77,45,79,48,76,52,50,47,89,71,74,56,90,47,61,72,72,71,44,75,68,58,47,36,74,81,39,73,67,44,76,85,69,50,54,72,71,58,48,55,54,39,41,56,51,25,49,52,53,51,48,53,54,38,43,77,59,46,43,60,74,69,35,34,49,61,38,50,74,45,29,63,31,35,40,28,42,25,51,18,53,52,25,57,75,63,47,87,46,94,80,38,77,34,39,55,49,21,53,52,30,43,52,52,20,54,52,44,64,68,68,60,81,68,41,36,27,89,80,72,81,83,54,64,45,94,81,68,75,60,63,78,75,81,85,78,84,82,130

Mean predicted aligned error: 11.62 Å

Radius of gyration: 23.76 Å; Cα contacts (8 Å, |Δi|>4): 358; chains: 1; bounding box: 54×46×60 Å

Sequence (244 aa):
MTYPFGKAFTRWYFPLVDNQSPTGVLTSQTPSIYIFSTQPDRTTAAAGTGAVQTVSSWTWNTSVNGWSYTVAAIDDPEPTGATSLRTYWEAVNYRLESGEQIQTDVRAFFVQRATGHSHSVGVTDAVLKEYYPQLDACSNPTQREQLIALAVEDVKARLKNKGFEWAMIHRIDRLNIAIAYKTLYMIMLIQIQQGNDKYAIKYAEFKAIFDSTIESLVLEYDSNGDGLPDTNVKAASGPVRIVR